Protein AF-A0A9E2P8R4-F1 (afdb_monomer)

Structure (mmCIF, N/CA/C/O backbone):
data_AF-A0A9E2P8R4-F1
#
_entry.id   AF-A0A9E2P8R4-F1
#
loop_
_atom_site.group_PDB
_atom_site.id
_atom_site.type_symbol
_atom_site.label_atom_id
_atom_site.label_alt_id
_atom_site.label_comp_id
_atom_site.label_asym_id
_atom_site.label_entity_id
_atom_site.label_seq_id
_atom_site.pdbx_PDB_ins_code
_atom_site.Cartn_x
_atom_site.Cartn_y
_atom_site.Cartn_z
_atom_site.occupancy
_atom_site.B_iso_or_equiv
_atom_site.auth_seq_id
_atom_site.auth_comp_id
_atom_site.auth_asym_id
_atom_site.auth_atom_id
_atom_site.pdbx_PDB_model_num
ATOM 1 N N . MET A 1 1 ? -27.791 -31.681 -25.632 1.00 38.56 1 MET A N 1
ATOM 2 C CA . MET A 1 1 ? -26.668 -31.541 -24.685 1.00 38.56 1 MET A CA 1
ATOM 3 C C . MET A 1 1 ? -26.389 -30.059 -24.515 1.00 38.56 1 MET A C 1
ATOM 5 O O . MET A 1 1 ? -25.698 -29.478 -25.339 1.00 38.56 1 MET A O 1
ATOM 9 N N . ALA A 1 2 ? -27.046 -29.438 -23.536 1.00 32.00 2 ALA A N 1
ATOM 10 C CA . ALA A 1 2 ? -26.897 -28.021 -23.232 1.00 32.00 2 ALA A CA 1
ATOM 11 C C . ALA A 1 2 ? -25.759 -27.864 -22.217 1.00 32.00 2 ALA A C 1
ATOM 13 O O . ALA A 1 2 ? -25.836 -28.419 -21.123 1.00 32.00 2 ALA A O 1
ATOM 14 N N . SER A 1 3 ? -24.700 -27.160 -22.612 1.00 32.12 3 SER A N 1
ATOM 15 C CA . SER A 1 3 ? -23.608 -26.765 -21.728 1.00 32.12 3 SER A CA 1
ATOM 16 C C . SER A 1 3 ? -23.925 -25.364 -21.220 1.00 32.12 3 SER A C 1
ATOM 18 O O . SER A 1 3 ? -23.726 -24.378 -21.926 1.00 32.12 3 SER A O 1
ATOM 20 N N . THR A 1 4 ? -24.500 -25.292 -20.024 1.00 30.66 4 THR A N 1
ATOM 21 C CA . THR A 1 4 ? -24.742 -24.039 -19.308 1.00 30.66 4 THR A CA 1
ATOM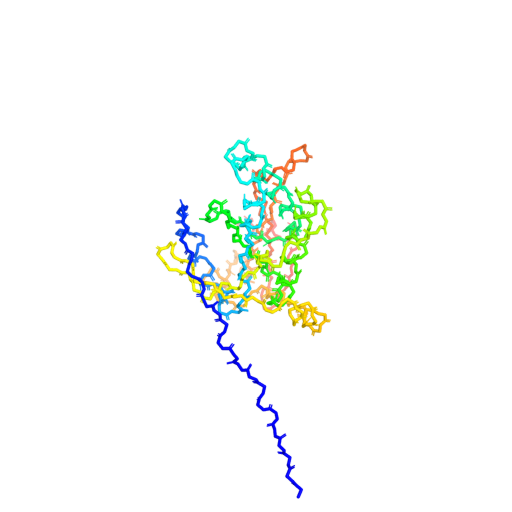 22 C C . THR A 1 4 ? -23.405 -23.534 -18.780 1.00 30.66 4 THR A C 1
ATOM 24 O O . THR A 1 4 ? -22.833 -24.117 -17.861 1.00 30.66 4 THR A O 1
ATOM 27 N N . LEU A 1 5 ? -22.891 -22.473 -19.399 1.00 37.81 5 LEU A N 1
ATOM 28 C CA . LEU A 1 5 ? -21.813 -21.662 -18.849 1.00 37.81 5 LEU A CA 1
ATOM 29 C C . LEU A 1 5 ? -22.311 -21.030 -17.548 1.00 37.81 5 LEU A C 1
ATOM 31 O O . LEU A 1 5 ? -23.314 -20.316 -17.534 1.00 37.81 5 LEU A O 1
ATOM 35 N N . VAL A 1 6 ? -21.606 -21.337 -16.465 1.00 35.66 6 VAL A N 1
ATOM 36 C CA . VAL A 1 6 ? -21.719 -20.665 -15.174 1.00 35.66 6 VAL A CA 1
ATOM 37 C C . VAL A 1 6 ? -21.254 -19.226 -15.391 1.00 35.66 6 VAL A C 1
ATOM 39 O O . VAL A 1 6 ? -20.059 -18.955 -15.472 1.00 35.66 6 VAL A O 1
ATOM 42 N N . ALA A 1 7 ? -22.208 -18.316 -15.567 1.00 35.88 7 ALA A N 1
ATOM 43 C CA . ALA A 1 7 ? -21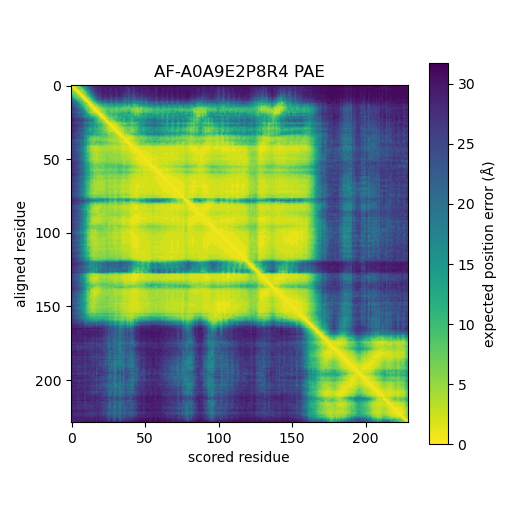.984 -16.897 -15.354 1.00 35.88 7 ALA A CA 1
ATOM 44 C C . ALA A 1 7 ? -21.920 -16.702 -13.836 1.00 35.88 7 ALA A C 1
ATOM 46 O O . ALA A 1 7 ? -22.949 -16.571 -13.176 1.00 35.88 7 ALA A O 1
ATOM 47 N N . ASP A 1 8 ? -20.709 -16.816 -13.293 1.00 37.62 8 ASP A N 1
ATOM 48 C CA . ASP A 1 8 ? -20.433 -16.531 -11.892 1.00 37.62 8 ASP A CA 1
ATOM 49 C C . ASP A 1 8 ? -20.595 -15.024 -11.660 1.00 37.62 8 ASP A C 1
ATOM 51 O O . ASP A 1 8 ? -20.156 -14.197 -12.468 1.00 37.62 8 ASP A O 1
ATOM 55 N N . GLY A 1 9 ? -21.336 -14.680 -10.614 1.00 34.28 9 GLY A N 1
ATOM 56 C CA . GLY A 1 9 ? -21.825 -13.334 -10.368 1.00 34.28 9 GLY A CA 1
ATOM 57 C C . GLY A 1 9 ? -20.690 -12.362 -10.065 1.00 34.28 9 GLY A C 1
ATOM 58 O O . GLY A 1 9 ? -20.059 -12.436 -9.015 1.00 34.28 9 GLY A O 1
ATOM 59 N N . LEU A 1 10 ? -20.497 -11.371 -10.935 1.00 38.53 10 LEU A N 1
ATOM 60 C CA . LEU A 1 10 ? -19.944 -10.080 -10.529 1.00 38.53 10 LEU A CA 1
ATOM 61 C C . LEU A 1 10 ? -20.998 -9.374 -9.667 1.00 38.53 10 LEU A C 1
ATOM 63 O O . LEU A 1 10 ? -21.699 -8.473 -10.124 1.00 38.53 10 LEU A O 1
ATOM 67 N N . GLU A 1 11 ? -21.148 -9.817 -8.420 1.00 42.00 11 GLU A N 1
ATOM 68 C CA . GLU A 1 11 ? -21.765 -8.985 -7.396 1.00 42.00 11 GLU A CA 1
ATOM 69 C C . GLU A 1 11 ? -20.916 -7.713 -7.293 1.00 42.00 11 GLU A C 1
ATOM 71 O O . GLU A 1 11 ? -19.723 -7.759 -6.985 1.00 42.00 11 GLU A O 1
ATOM 76 N N . THR A 1 12 ? -21.511 -6.569 -7.631 1.00 46.81 12 THR A N 1
ATOM 77 C CA . THR A 1 12 ? -20.924 -5.244 -7.414 1.00 46.81 12 THR A CA 1
ATOM 78 C C . THR A 1 12 ? -20.634 -5.088 -5.928 1.00 46.81 12 THR A C 1
ATOM 80 O O . THR A 1 12 ? -21.533 -4.792 -5.141 1.00 46.81 12 THR A O 1
ATOM 83 N N . ARG A 1 13 ? -19.380 -5.339 -5.544 1.00 59.84 13 ARG A N 1
ATOM 84 C CA . ARG A 1 13 ? -18.895 -5.147 -4.178 1.00 59.84 13 ARG A CA 1
ATOM 85 C C . ARG A 1 13 ? -19.009 -3.670 -3.805 1.00 59.84 13 ARG A C 1
ATOM 87 O O . ARG A 1 13 ? -18.823 -2.819 -4.680 1.00 59.84 13 ARG A O 1
ATOM 94 N N . PRO A 1 14 ? -19.326 -3.348 -2.542 1.00 62.88 14 PRO A N 1
ATOM 95 C CA . PRO A 1 14 ? -19.479 -1.966 -2.125 1.00 62.88 14 PRO A CA 1
ATOM 96 C C . PRO A 1 14 ? -18.168 -1.209 -2.362 1.00 62.88 14 PRO A C 1
ATOM 98 O O . PRO A 1 14 ? -17.111 -1.566 -1.840 1.00 62.88 14 PRO A O 1
ATOM 101 N N . SER A 1 15 ? -18.237 -0.167 -3.188 1.00 68.62 15 SER A N 1
ATOM 102 C CA . SER A 1 15 ? -17.155 0.801 -3.308 1.00 68.62 15 SER A CA 1
ATOM 103 C C . SER A 1 15 ? -17.241 1.774 -2.140 1.00 68.62 15 SER A C 1
ATOM 105 O O . SER A 1 15 ? -18.292 2.357 -1.872 1.00 68.62 15 SER A O 1
ATOM 107 N N . VAL A 1 16 ? -16.121 1.950 -1.456 1.00 78.19 16 VAL A N 1
ATOM 108 C CA . VAL A 1 16 ? -15.968 2.822 -0.301 1.00 78.19 16 VAL A CA 1
ATOM 109 C C . VAL A 1 16 ? -15.143 4.034 -0.717 1.00 78.19 16 VAL A C 1
ATOM 111 O O . VAL A 1 16 ? -14.039 3.909 -1.253 1.00 78.19 16 VAL A O 1
ATOM 114 N N . GLU A 1 17 ? -15.682 5.226 -0.470 1.00 75.94 17 GLU A N 1
ATOM 115 C CA . GLU A 1 17 ? -14.947 6.478 -0.638 1.00 75.94 17 GLU A CA 1
ATOM 116 C C . GLU A 1 17 ? -14.172 6.783 0.652 1.00 75.94 17 GLU A C 1
ATOM 118 O O . GLU A 1 17 ? -14.732 6.829 1.750 1.00 75.94 17 GLU A O 1
ATOM 123 N N . ARG A 1 18 ? -12.858 6.971 0.516 1.00 77.50 18 ARG A N 1
ATOM 124 C CA . ARG A 1 18 ? -11.945 7.408 1.575 1.00 77.50 18 ARG A CA 1
ATOM 125 C C . ARG A 1 18 ? -11.347 8.760 1.192 1.00 77.50 18 ARG A C 1
ATOM 127 O O . ARG A 1 18 ? -11.022 9.015 0.031 1.00 77.50 18 ARG A O 1
ATOM 134 N N . PHE A 1 19 ? -11.175 9.630 2.181 1.00 67.19 19 PHE A N 1
ATOM 135 C CA . PHE A 1 19 ? -10.528 10.928 2.000 1.00 67.19 19 PHE A CA 1
ATOM 136 C C . PHE A 1 19 ? -9.129 10.881 2.580 1.00 67.19 19 PHE A C 1
ATOM 138 O O . PHE A 1 19 ? -8.944 10.451 3.720 1.00 67.19 19 PHE A O 1
ATOM 145 N N . SER A 1 20 ? -8.150 11.357 1.814 1.00 66.81 20 SER A N 1
ATOM 146 C CA . SER A 1 20 ? -6.824 11.528 2.371 1.00 66.81 20 SER A CA 1
ATOM 147 C C . SER A 1 20 ? -6.725 12.822 3.168 1.00 66.81 20 SER A C 1
ATOM 149 O O . SER A 1 20 ? -7.069 13.896 2.681 1.00 66.81 20 SER A O 1
ATOM 151 N N . THR A 1 21 ? -6.208 12.724 4.389 1.00 61.88 21 THR A N 1
ATOM 152 C CA . THR A 1 21 ? -5.852 13.865 5.240 1.00 61.88 21 THR A CA 1
ATOM 153 C C . THR A 1 21 ? -4.437 14.383 4.971 1.00 61.88 21 THR A C 1
ATOM 155 O O . THR A 1 21 ? -3.994 15.321 5.630 1.00 61.88 21 THR A O 1
ATOM 158 N N . HIS A 1 22 ? -3.708 13.771 4.036 1.00 60.59 22 HIS A N 1
ATOM 159 C CA . HIS A 1 22 ? -2.338 14.127 3.681 1.00 60.59 22 HIS A CA 1
ATOM 160 C C . HIS A 1 22 ? -2.250 14.529 2.203 1.00 60.59 22 HIS A C 1
ATOM 162 O O . HIS A 1 22 ? -2.992 14.023 1.363 1.00 60.59 22 HIS A O 1
ATOM 168 N N . GLU A 1 23 ? -1.345 15.454 1.868 1.00 57.94 23 GLU A N 1
ATOM 169 C CA . GLU A 1 23 ? -1.095 15.808 0.470 1.00 57.94 23 GLU A CA 1
ATOM 170 C C . GLU A 1 23 ? -0.428 14.632 -0.244 1.00 57.94 23 GLU A C 1
ATOM 172 O O . GLU A 1 23 ? 0.729 14.295 -0.004 1.00 57.94 23 GLU A O 1
ATOM 177 N N . LEU A 1 24 ? -1.183 13.995 -1.131 1.00 60.16 24 LEU A N 1
ATOM 178 C CA . LEU A 1 24 ? -0.728 12.830 -1.879 1.00 60.16 24 LEU A CA 1
ATOM 179 C C . LEU A 1 24 ? -0.169 13.182 -3.279 1.00 60.16 24 LEU A C 1
ATOM 181 O O . LEU A 1 24 ? 0.326 12.303 -3.978 1.00 60.16 24 LEU A O 1
ATOM 185 N N . GLY A 1 25 ? -0.219 14.456 -3.689 1.00 55.00 25 GLY A N 1
ATOM 186 C CA . GLY A 1 25 ? -0.013 14.932 -5.071 1.00 55.00 25 GLY A CA 1
ATOM 187 C C . GLY A 1 25 ? 1.168 14.309 -5.838 1.00 55.00 25 GLY A C 1
ATOM 188 O O . GLY A 1 25 ? 0.938 13.510 -6.745 1.00 55.00 25 GLY A O 1
ATOM 189 N N . PRO A 1 26 ? 2.429 14.595 -5.472 1.00 59.41 26 PRO A N 1
ATOM 190 C CA . PRO A 1 26 ? 3.590 14.166 -6.262 1.00 59.41 26 PRO A CA 1
ATOM 191 C C . PRO A 1 26 ? 3.873 12.656 -6.199 1.00 59.41 26 PRO A C 1
ATOM 193 O O . PRO A 1 26 ? 4.610 12.127 -7.031 1.00 59.41 26 PRO A O 1
ATOM 196 N N . THR A 1 27 ? 3.312 11.949 -5.216 1.00 58.91 27 THR A N 1
ATOM 197 C CA . THR A 1 27 ? 3.465 10.495 -5.072 1.00 58.91 27 THR A CA 1
ATOM 198 C C . THR A 1 27 ? 2.377 9.741 -5.839 1.00 58.91 27 THR A C 1
ATOM 200 O O . THR A 1 27 ? 2.659 8.704 -6.433 1.00 58.91 27 THR A O 1
ATOM 203 N N . LEU A 1 28 ? 1.156 10.286 -5.904 1.00 57.50 28 LEU A N 1
ATOM 204 C CA . LEU A 1 28 ? 0.055 9.719 -6.692 1.00 57.50 28 LEU A CA 1
ATOM 205 C C . LEU A 1 28 ? 0.280 9.829 -8.192 1.00 57.50 28 LEU A C 1
ATOM 207 O O . LEU A 1 28 ? -0.006 8.871 -8.906 1.00 57.50 28 LEU A O 1
ATOM 211 N N . GLU A 1 29 ? 0.817 10.957 -8.665 1.00 58.38 29 GLU A N 1
ATOM 212 C CA . GLU A 1 29 ? 1.122 11.153 -10.089 1.00 58.38 29 GLU A CA 1
ATOM 213 C C . GLU A 1 29 ? 2.059 10.056 -10.618 1.00 58.38 29 GLU A C 1
ATOM 215 O O . GLU A 1 29 ? 1.890 9.566 -11.736 1.00 58.38 29 GLU A O 1
ATOM 220 N N . ARG A 1 30 ? 3.000 9.590 -9.786 1.00 64.25 30 ARG A N 1
ATOM 221 C CA . ARG A 1 30 ? 3.910 8.492 -10.143 1.00 64.25 30 ARG A CA 1
ATOM 222 C C . ARG A 1 30 ? 3.182 7.163 -10.327 1.00 64.25 30 ARG A C 1
ATOM 224 O O . ARG A 1 30 ? 3.516 6.435 -11.254 1.00 64.25 30 ARG A O 1
ATOM 231 N N . PHE A 1 31 ? 2.197 6.858 -9.482 1.00 64.88 31 PHE A N 1
ATOM 232 C CA . PHE A 1 31 ? 1.454 5.595 -9.550 1.00 64.88 31 PHE A CA 1
ATOM 233 C C . PHE A 1 31 ? 0.403 5.569 -10.661 1.00 64.88 31 PHE A C 1
ATOM 235 O O . PHE A 1 31 ? 0.194 4.519 -11.263 1.00 64.88 31 PHE A O 1
ATOM 242 N N . GLN A 1 32 ? -0.213 6.715 -10.963 1.00 61.12 32 GLN A N 1
ATOM 243 C CA . GLN A 1 32 ? -1.090 6.861 -12.130 1.00 61.12 32 GLN A CA 1
ATOM 244 C C . GLN A 1 32 ? -0.308 6.702 -13.439 1.00 61.12 32 GLN A C 1
ATOM 246 O O . GLN A 1 32 ? -0.788 6.091 -14.383 1.00 61.12 32 GLN A O 1
ATOM 251 N N . THR A 1 33 ? 0.926 7.211 -13.491 1.00 58.53 33 THR A N 1
ATOM 252 C CA . THR A 1 33 ? 1.767 7.110 -14.695 1.00 58.53 33 THR A CA 1
ATOM 253 C C . THR A 1 33 ? 2.318 5.692 -14.910 1.00 58.53 33 THR A C 1
ATOM 255 O O . THR A 1 33 ? 2.674 5.339 -16.030 1.00 58.53 33 THR A O 1
ATOM 258 N N . SER A 1 34 ? 2.394 4.863 -13.863 1.00 66.38 34 SER A N 1
ATOM 259 C CA . SER A 1 34 ? 3.036 3.544 -13.922 1.00 66.38 34 SER A CA 1
ATOM 260 C C . SER A 1 34 ? 2.089 2.365 -14.190 1.00 66.38 34 SER A C 1
ATOM 262 O O . SER A 1 34 ? 2.546 1.230 -14.117 1.00 66.38 34 SER A O 1
ATOM 264 N N . GLY A 1 35 ? 0.786 2.585 -14.410 1.00 73.94 35 GLY A N 1
ATOM 265 C CA . GLY A 1 35 ? -0.189 1.511 -14.684 1.00 73.94 35 GLY A CA 1
ATOM 266 C C . GLY A 1 35 ? -0.586 0.647 -13.473 1.00 73.94 35 GLY A C 1
ATOM 267 O O . GLY A 1 35 ? -1.408 -0.261 -13.577 1.00 73.94 35 GLY A O 1
ATOM 268 N N . LEU A 1 36 ? -0.005 0.903 -12.294 1.00 76.12 36 LEU A N 1
ATOM 269 C CA . LEU A 1 36 ? -0.183 0.060 -11.100 1.00 76.12 36 LEU A CA 1
ATOM 270 C C . LEU A 1 36 ? -1.605 0.137 -10.528 1.00 76.12 36 LEU A C 1
ATOM 272 O O . LEU A 1 36 ? -2.041 -0.788 -9.838 1.00 76.12 36 LEU A O 1
ATOM 276 N N . LEU A 1 37 ? -2.304 1.245 -10.788 1.00 80.50 37 LEU A N 1
ATOM 277 C CA . LEU A 1 37 ? -3.688 1.453 -10.376 1.00 80.50 37 LEU A CA 1
ATOM 278 C C . LEU A 1 37 ? -4.636 0.599 -11.224 1.00 80.50 37 LEU A C 1
ATOM 280 O O . LEU A 1 37 ? -5.455 -0.131 -10.675 1.00 80.50 37 LEU A O 1
ATOM 284 N N . GLU A 1 38 ? -4.484 0.640 -12.546 1.00 77.00 38 GLU A N 1
ATOM 285 C CA . GLU A 1 38 ? -5.273 -0.136 -13.507 1.00 77.00 38 GLU A CA 1
ATOM 286 C C . GLU A 1 38 ? -5.070 -1.643 -13.320 1.00 77.00 38 GLU A C 1
ATOM 288 O O . GLU A 1 38 ? -5.997 -2.435 -13.487 1.00 77.00 38 GLU A O 1
ATOM 293 N N . GLU A 1 39 ? -3.865 -2.041 -12.916 1.00 81.31 39 GLU A N 1
ATOM 294 C CA . GLU A 1 39 ? -3.527 -3.425 -12.595 1.00 81.31 39 GLU A CA 1
ATOM 295 C C . GLU A 1 39 ? -4.013 -3.875 -11.204 1.00 81.31 39 GLU A C 1
ATOM 297 O O . GLU A 1 39 ? -3.824 -5.036 -10.836 1.00 81.31 39 GLU A O 1
ATOM 302 N N . GLY A 1 40 ? -4.632 -2.991 -10.410 1.00 79.19 40 GLY A N 1
ATOM 303 C CA . GLY A 1 40 ? -5.176 -3.314 -9.086 1.00 79.19 40 GLY A CA 1
ATOM 304 C C . GLY A 1 40 ? -4.111 -3.644 -8.034 1.00 79.19 40 GLY A C 1
ATOM 305 O O . GLY A 1 40 ? -4.368 -4.404 -7.099 1.00 79.19 40 GLY A O 1
ATOM 306 N N . ARG A 1 41 ? -2.888 -3.116 -8.182 1.00 84.81 41 ARG A N 1
ATOM 307 C CA . ARG A 1 41 ? -1.739 -3.420 -7.301 1.00 84.81 41 ARG A CA 1
ATOM 308 C C . ARG A 1 41 ? -1.584 -2.455 -6.126 1.00 84.81 41 ARG A C 1
ATOM 310 O O . ARG A 1 41 ? -0.662 -2.597 -5.319 1.00 84.81 41 ARG A O 1
ATOM 317 N N . ILE A 1 42 ? -2.479 -1.479 -6.026 1.00 90.25 42 ILE A N 1
ATOM 318 C CA . ILE A 1 42 ? -2.533 -0.512 -4.934 1.00 90.25 42 ILE A CA 1
ATOM 319 C C . ILE A 1 42 ? -3.607 -0.965 -3.951 1.00 90.25 42 ILE A C 1
ATOM 321 O O . ILE A 1 42 ? -4.759 -1.180 -4.326 1.00 90.25 42 ILE A O 1
ATOM 325 N N . ASN A 1 43 ? -3.228 -1.104 -2.684 1.00 93.12 43 ASN A N 1
ATOM 326 C CA . ASN A 1 43 ? -4.110 -1.598 -1.635 1.00 93.12 43 ASN A CA 1
ATOM 327 C C . ASN A 1 43 ? -4.199 -0.592 -0.486 1.00 93.12 43 ASN A C 1
ATOM 329 O O . ASN A 1 43 ? -3.237 0.122 -0.204 1.00 93.12 43 ASN A O 1
ATOM 333 N N . LEU A 1 44 ? -5.338 -0.563 0.199 1.00 93.62 44 LEU A N 1
ATOM 334 C CA . LEU A 1 44 ? -5.489 0.074 1.503 1.00 93.62 44 LEU A CA 1
ATOM 335 C C . LEU A 1 44 ? -5.499 -0.991 2.591 1.00 93.62 44 LEU A C 1
ATOM 337 O O . LEU A 1 44 ? -6.136 -2.029 2.435 1.00 93.62 44 LEU A O 1
ATOM 341 N N . ILE A 1 45 ? -4.826 -0.708 3.699 1.00 93.69 45 ILE A N 1
ATOM 342 C CA . ILE A 1 45 ? -4.938 -1.445 4.953 1.00 93.69 45 ILE A CA 1
ATOM 343 C C . ILE A 1 45 ? -5.678 -0.548 5.942 1.00 93.69 45 ILE A C 1
ATOM 345 O O . ILE A 1 45 ? -5.145 0.491 6.343 1.00 93.69 45 ILE A O 1
ATOM 349 N N . GLY A 1 46 ? -6.883 -0.967 6.329 1.00 91.62 46 GLY A N 1
ATOM 350 C CA . GLY A 1 46 ? -7.698 -0.296 7.335 1.00 91.62 46 GLY A CA 1
ATOM 351 C C . GLY A 1 46 ? -7.334 -0.711 8.764 1.00 91.62 46 GLY A C 1
ATOM 352 O O . GLY A 1 46 ? -7.103 -1.883 9.068 1.00 91.62 46 GLY A O 1
ATOM 353 N N . LEU A 1 47 ? -7.311 0.265 9.664 1.00 91.25 47 LEU A N 1
ATOM 354 C CA . LEU A 1 47 ? -7.099 0.135 11.106 1.00 91.25 47 LEU A CA 1
ATOM 355 C C . LEU A 1 47 ? -8.399 0.366 11.890 1.00 91.25 47 LEU A C 1
ATOM 357 O O . LEU A 1 47 ? -8.355 0.396 13.120 1.00 91.25 47 LEU A O 1
ATOM 361 N N . ASP A 1 48 ? -9.540 0.505 11.207 1.00 88.81 48 ASP A N 1
ATOM 362 C CA . ASP A 1 48 ? -10.856 0.778 11.806 1.00 88.81 48 ASP A CA 1
ATOM 363 C C . ASP A 1 48 ? -11.173 -0.223 12.927 1.00 88.81 48 ASP A C 1
ATOM 365 O O . ASP A 1 48 ? -11.447 0.161 14.060 1.00 88.81 48 ASP A O 1
ATOM 369 N N . ALA A 1 49 ? -10.949 -1.513 12.671 1.00 87.56 49 ALA A N 1
ATOM 370 C CA . ALA A 1 49 ? -11.047 -2.589 13.655 1.00 87.56 49 ALA A CA 1
ATOM 371 C C . ALA A 1 49 ? -10.230 -2.360 14.947 1.00 87.56 49 ALA A C 1
ATOM 373 O O . ALA A 1 49 ? -10.650 -2.741 16.042 1.00 87.56 49 ALA A O 1
ATOM 374 N N . ILE A 1 50 ? -9.033 -1.776 14.832 1.00 89.00 50 ILE A N 1
ATOM 375 C CA . ILE A 1 50 ? -8.167 -1.469 15.979 1.00 89.00 50 ILE A CA 1
ATOM 376 C C . ILE A 1 50 ? -8.706 -0.239 16.712 1.00 89.00 50 ILE A C 1
ATOM 378 O O . ILE A 1 50 ? -8.783 -0.252 17.944 1.00 89.00 50 ILE A O 1
ATOM 382 N N . ALA A 1 51 ? -9.096 0.796 15.967 1.00 90.19 51 ALA A N 1
ATOM 383 C CA . ALA A 1 51 ? -9.662 2.025 16.508 1.00 90.19 51 ALA A CA 1
ATOM 384 C C . ALA A 1 51 ? -10.963 1.762 17.279 1.00 90.19 51 ALA A C 1
ATOM 386 O O . ALA A 1 51 ? -11.048 2.094 18.463 1.00 90.19 51 ALA A O 1
ATOM 387 N N . GLU A 1 52 ? -11.921 1.064 16.670 1.00 89.62 52 GLU A N 1
ATOM 388 C CA . GLU A 1 52 ? -13.194 0.681 17.290 1.00 89.62 52 GLU A CA 1
ATOM 389 C C . GLU A 1 52 ? -12.983 -0.127 18.571 1.00 89.62 52 GLU A C 1
ATOM 391 O O . GLU A 1 52 ? -13.605 0.127 19.604 1.00 89.62 52 GLU A O 1
ATOM 396 N N . ARG A 1 53 ? -12.053 -1.088 18.544 1.00 86.69 53 ARG A N 1
ATOM 397 C CA . ARG A 1 53 ? -11.785 -1.950 19.698 1.00 86.69 53 ARG A CA 1
ATOM 398 C C . ARG A 1 53 ? -11.114 -1.212 20.856 1.00 86.69 53 ARG A C 1
ATOM 400 O O . ARG A 1 53 ? -11.266 -1.618 22.017 1.00 86.69 53 ARG A O 1
ATOM 407 N N . LEU A 1 54 ? -10.339 -0.171 20.559 1.00 87.50 54 LEU A N 1
ATOM 408 C CA . LEU A 1 54 ? -9.714 0.684 21.564 1.00 87.50 54 LEU A CA 1
ATOM 409 C C . LEU A 1 54 ? -10.678 1.736 22.119 1.00 87.50 54 LEU A C 1
ATOM 411 O O . LEU A 1 54 ? -10.523 2.086 23.297 1.00 87.50 54 LEU A O 1
ATOM 415 N N . GLY A 1 55 ? -11.661 2.172 21.326 1.00 90.12 55 GLY A N 1
ATOM 416 C CA . GLY A 1 55 ? -12.649 3.185 21.696 1.00 90.12 55 GLY A CA 1
ATOM 417 C C . GLY A 1 55 ? -11.962 4.466 22.163 1.00 90.12 55 GLY A C 1
ATOM 418 O O . GLY A 1 55 ? -10.995 4.918 21.554 1.00 90.12 55 GLY A O 1
ATOM 419 N N . ASP A 1 56 ? -12.367 4.980 23.322 1.00 92.19 56 ASP A N 1
ATOM 420 C CA . ASP A 1 56 ? -11.819 6.204 23.933 1.00 92.19 56 ASP A CA 1
ATOM 421 C C . ASP A 1 56 ? -10.296 6.171 24.155 1.00 92.19 56 ASP A C 1
ATOM 423 O O . ASP A 1 56 ? -9.643 7.203 24.294 1.00 92.19 56 ASP A O 1
ATOM 427 N N . ARG A 1 57 ? -9.687 4.978 24.193 1.00 90.25 57 ARG A N 1
ATOM 428 C CA . ARG A 1 57 ? -8.232 4.833 24.362 1.00 90.25 57 ARG A CA 1
ATOM 429 C C . ARG A 1 57 ? -7.451 5.037 23.065 1.00 90.25 57 ARG A C 1
ATOM 431 O O . ARG A 1 57 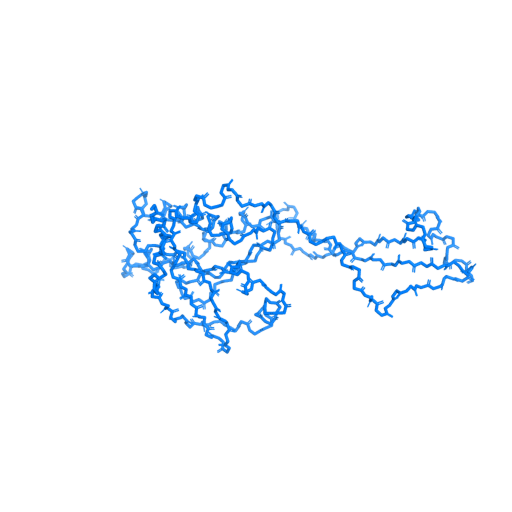? -6.221 5.036 23.126 1.00 90.25 57 ARG A O 1
ATOM 438 N N . TRP A 1 58 ? -8.125 5.160 21.922 1.00 92.06 58 TRP A N 1
ATOM 439 C CA . TRP A 1 58 ? -7.496 5.364 20.618 1.00 92.06 58 TRP A CA 1
ATOM 440 C C . TRP A 1 58 ? -6.622 6.619 20.605 1.00 92.06 58 TRP A C 1
ATOM 442 O O . TRP A 1 58 ? -5.427 6.519 20.330 1.00 92.06 58 TRP A O 1
ATOM 452 N N . GLU A 1 59 ? -7.168 7.774 20.998 1.00 91.44 59 GLU A N 1
ATOM 453 C CA . GLU A 1 59 ? -6.457 9.059 20.928 1.00 91.44 59 GLU A CA 1
ATOM 454 C C . GLU A 1 59 ? -5.137 9.049 21.710 1.00 91.44 59 GLU A C 1
ATOM 456 O O . GLU A 1 59 ? -4.127 9.571 21.240 1.00 91.44 59 GLU A O 1
ATOM 461 N N . GLY A 1 60 ? -5.118 8.389 22.873 1.00 92.19 60 GLY A N 1
ATOM 462 C CA . GLY A 1 60 ? -3.927 8.270 23.718 1.00 92.19 60 GLY A CA 1
ATOM 463 C C . GLY A 1 60 ? -2.912 7.217 23.259 1.00 92.19 60 GLY A C 1
ATOM 464 O O . GLY A 1 60 ? -1.824 7.137 23.830 1.00 92.19 60 GLY A O 1
ATOM 465 N N . ARG A 1 61 ? -3.250 6.377 22.272 1.00 91.06 61 ARG A N 1
ATOM 466 C CA . ARG A 1 61 ? -2.403 5.263 21.802 1.00 91.06 61 ARG A CA 1
ATOM 467 C C . ARG A 1 61 ? -2.065 5.315 20.318 1.00 91.06 61 ARG A C 1
ATOM 469 O O . ARG A 1 61 ? -1.169 4.584 19.903 1.00 91.06 61 ARG A O 1
ATOM 476 N N . GLN A 1 62 ? -2.730 6.167 19.543 1.00 93.50 62 GLN A N 1
ATOM 477 C CA . GLN A 1 62 ? -2.593 6.233 18.090 1.00 93.50 62 GLN A CA 1
ATOM 478 C C . GLN A 1 62 ? -1.133 6.352 17.633 1.00 93.50 62 GLN A C 1
ATOM 480 O O . GLN A 1 62 ? -0.705 5.567 16.802 1.00 93.50 62 GLN A O 1
ATOM 485 N N . GLU A 1 63 ? -0.319 7.203 18.265 1.00 93.00 63 GLU A N 1
ATOM 486 C CA . GLU A 1 63 ? 1.100 7.366 17.905 1.00 93.00 63 GLU A CA 1
ATOM 487 C C . GLU A 1 63 ? 1.913 6.074 18.064 1.00 93.00 63 GLU A C 1
ATOM 489 O O . GLU A 1 63 ? 2.727 5.722 17.210 1.00 93.00 63 GLU A O 1
ATOM 494 N N . GLN A 1 64 ? 1.657 5.307 19.126 1.00 91.88 64 GLN A N 1
ATOM 495 C CA . GLN A 1 64 ? 2.317 4.014 19.330 1.00 91.88 64 GLN A CA 1
ATOM 496 C C . GLN A 1 64 ? 1.844 2.979 18.306 1.00 91.88 64 GLN A C 1
ATOM 498 O O . GLN A 1 64 ? 2.630 2.133 17.873 1.00 91.88 64 GLN A O 1
ATOM 503 N N . ILE A 1 65 ? 0.569 3.051 17.915 1.00 93.44 65 ILE A N 1
ATOM 504 C CA . ILE A 1 65 ? -0.015 2.185 16.892 1.00 93.44 65 ILE A CA 1
ATOM 505 C C . ILE A 1 65 ? 0.618 2.491 15.540 1.00 93.44 65 ILE A C 1
ATOM 507 O O . ILE A 1 65 ? 1.144 1.576 14.914 1.00 93.44 65 ILE A O 1
ATOM 511 N N . TYR A 1 66 ? 0.654 3.761 15.137 1.00 94.56 66 TYR A N 1
ATOM 512 C CA . TYR A 1 66 ? 1.278 4.212 13.896 1.00 94.56 66 TYR A CA 1
ATOM 513 C C . TYR A 1 66 ? 2.741 3.783 13.824 1.00 94.56 66 TYR A C 1
ATOM 515 O O . TYR A 1 66 ? 3.127 3.097 12.883 1.00 94.56 66 TYR A O 1
ATOM 523 N N . HIS A 1 67 ? 3.528 4.041 14.871 1.00 93.75 67 HIS A N 1
ATOM 524 C CA . HIS A 1 67 ? 4.926 3.616 14.912 1.00 93.75 67 HIS A CA 1
ATOM 525 C C . HIS A 1 67 ? 5.087 2.093 14.745 1.00 93.75 67 HIS A C 1
ATOM 527 O O . HIS A 1 67 ? 6.006 1.616 14.077 1.00 93.75 67 HIS A O 1
ATOM 533 N N . HIS A 1 68 ? 4.196 1.293 15.338 1.00 94.19 68 HIS A N 1
ATOM 534 C CA . HIS A 1 68 ? 4.231 -0.155 15.150 1.00 94.19 68 HIS A CA 1
ATOM 535 C C . HIS A 1 68 ? 3.842 -0.565 13.724 1.00 94.19 68 HIS A C 1
ATOM 537 O O . HIS A 1 68 ? 4.515 -1.417 13.147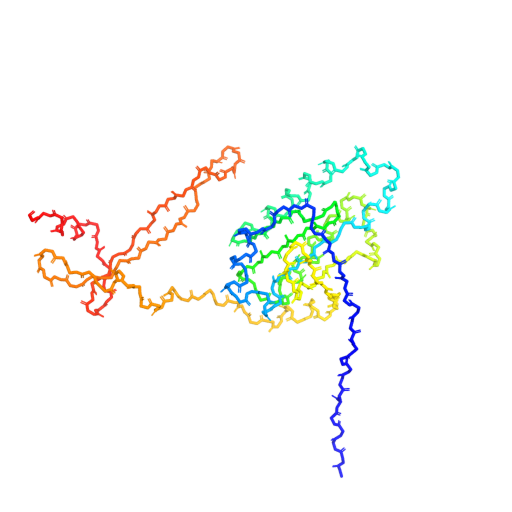 1.00 94.19 68 HIS A O 1
ATOM 543 N N . VAL A 1 69 ? 2.783 0.028 13.160 1.00 94.88 69 VAL A N 1
ATOM 544 C CA . VAL A 1 69 ? 2.327 -0.228 11.786 1.00 94.88 69 VAL A CA 1
ATOM 545 C C . VAL A 1 69 ? 3.449 0.066 10.801 1.00 94.88 69 VAL A C 1
ATOM 547 O O . VAL A 1 69 ? 3.813 -0.799 10.010 1.00 94.88 69 VAL A O 1
ATOM 550 N N . GLU A 1 70 ? 4.063 1.239 10.906 1.00 93.38 70 GLU A N 1
ATOM 551 C CA . GLU A 1 70 ? 5.138 1.682 10.020 1.00 93.38 70 GLU A CA 1
ATOM 552 C C . GLU A 1 70 ? 6.376 0.800 10.148 1.00 93.38 70 GLU A C 1
ATOM 554 O O . GLU A 1 70 ? 6.962 0.418 9.137 1.00 93.38 70 GLU A O 1
ATOM 559 N N . ARG A 1 71 ? 6.740 0.382 11.366 1.00 92.88 71 ARG A N 1
ATOM 5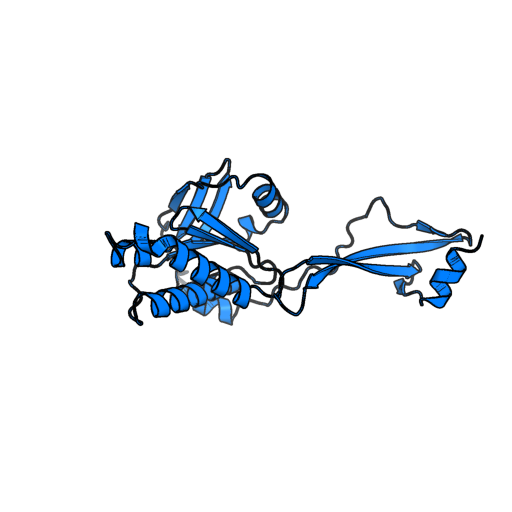60 C CA . ARG A 1 71 ? 7.838 -0.572 11.569 1.00 92.88 71 ARG A CA 1
ATOM 561 C C . ARG A 1 71 ? 7.544 -1.934 10.937 1.00 92.88 71 ARG A C 1
ATOM 563 O O . ARG A 1 71 ? 8.446 -2.553 10.377 1.00 92.88 71 ARG A O 1
ATOM 570 N N . THR A 1 72 ? 6.306 -2.412 11.040 1.00 92.38 72 THR A N 1
ATOM 571 C CA . THR A 1 72 ? 5.876 -3.685 10.446 1.00 92.38 72 THR A CA 1
ATOM 572 C C . THR A 1 72 ? 5.873 -3.605 8.921 1.00 92.38 72 THR A C 1
ATOM 574 O O . THR A 1 72 ? 6.445 -4.477 8.272 1.00 92.38 72 THR A O 1
ATOM 577 N N . LEU A 1 73 ? 5.308 -2.543 8.341 1.00 91.75 73 LEU A N 1
ATOM 578 C CA . LEU 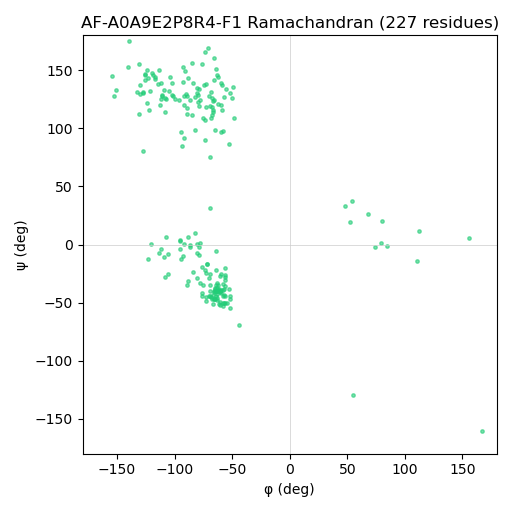A 1 73 ? 5.301 -2.323 6.893 1.00 91.75 73 LEU A CA 1
ATOM 579 C C . LEU A 1 73 ? 6.716 -2.139 6.343 1.00 91.75 73 LEU A C 1
ATOM 581 O O . LEU A 1 73 ? 7.056 -2.776 5.353 1.00 91.75 73 LEU A O 1
ATOM 585 N N . THR A 1 74 ? 7.560 -1.355 7.019 1.00 89.50 74 THR A N 1
ATOM 586 C CA . THR A 1 74 ? 8.967 -1.162 6.633 1.00 89.50 74 THR A CA 1
ATOM 587 C C . THR A 1 74 ? 9.684 -2.500 6.521 1.00 89.50 74 THR A C 1
ATOM 589 O O . THR A 1 74 ? 10.248 -2.774 5.471 1.00 89.50 74 THR A O 1
ATOM 592 N N . ARG A 1 75 ? 9.577 -3.361 7.545 1.00 88.81 75 ARG A N 1
ATOM 593 C CA . ARG A 1 75 ? 10.209 -4.692 7.570 1.00 88.81 75 ARG A CA 1
ATOM 594 C C . ARG A 1 75 ? 9.743 -5.600 6.430 1.00 88.81 75 ARG A C 1
ATOM 596 O O . ARG A 1 75 ? 10.520 -6.382 5.901 1.00 88.81 75 ARG A O 1
ATOM 603 N N . HIS A 1 76 ? 8.458 -5.553 6.084 1.00 87.00 76 HIS A N 1
ATOM 604 C CA . HIS A 1 76 ? 7.893 -6.447 5.069 1.00 87.00 76 HIS A CA 1
ATOM 605 C C . HIS A 1 76 ? 8.080 -5.948 3.633 1.00 87.00 76 HIS A C 1
ATOM 607 O O . HIS A 1 76 ? 8.038 -6.747 2.700 1.00 87.00 76 HIS A O 1
ATOM 613 N N . LEU A 1 77 ? 8.256 -4.641 3.442 1.00 84.75 77 LEU A N 1
ATOM 614 C CA . LEU A 1 77 ? 8.379 -4.011 2.125 1.00 84.75 77 LEU A CA 1
ATOM 615 C C . LEU A 1 77 ? 9.839 -3.812 1.680 1.00 84.75 77 LEU A C 1
ATOM 617 O O . LEU A 1 77 ? 10.054 -3.242 0.606 1.00 84.75 77 LEU A O 1
ATOM 621 N N . GLU A 1 78 ? 10.816 -4.288 2.468 1.00 59.22 78 GLU A N 1
ATOM 622 C CA . GLU A 1 78 ? 12.261 -4.302 2.178 1.00 59.22 78 GLU A CA 1
ATOM 623 C C . GLU A 1 78 ? 12.538 -4.954 0.804 1.00 59.22 78 GLU A C 1
ATOM 625 O O . GLU A 1 78 ? 12.732 -6.160 0.686 1.00 59.22 78 GLU A O 1
ATOM 630 N N . GLY A 1 79 ? 12.484 -4.162 -0.273 1.00 60.78 79 GLY A N 1
ATOM 631 C CA . GLY A 1 79 ? 12.552 -4.670 -1.652 1.00 60.78 79 GLY A CA 1
ATOM 632 C C . GLY A 1 79 ? 11.915 -3.794 -2.740 1.00 60.78 79 GLY A C 1
ATOM 633 O O . GLY A 1 79 ? 11.855 -4.223 -3.888 1.00 60.78 79 GLY A O 1
ATOM 634 N N . GLY A 1 80 ? 11.444 -2.583 -2.414 1.00 71.75 80 GLY A N 1
ATOM 635 C CA . GLY A 1 80 ? 10.877 -1.634 -3.388 1.00 71.75 80 GLY A CA 1
ATOM 636 C C . GLY A 1 80 ? 9.375 -1.385 -3.240 1.00 71.75 80 GLY A C 1
ATOM 637 O O . GLY A 1 80 ? 8.767 -0.789 -4.127 1.00 71.75 80 GLY A O 1
ATOM 638 N N . GLY A 1 81 ? 8.768 -1.836 -2.138 1.00 79.31 81 GLY A N 1
ATOM 639 C CA . GLY A 1 81 ? 7.407 -1.456 -1.778 1.00 79.31 81 GLY A CA 1
ATOM 640 C C . GLY A 1 81 ? 7.329 -0.037 -1.212 1.00 79.31 81 GLY A C 1
ATOM 641 O O . GLY A 1 81 ? 8.297 0.490 -0.667 1.00 79.31 81 GLY A O 1
ATOM 642 N N . PHE A 1 82 ? 6.159 0.577 -1.330 1.00 85.38 82 PHE A N 1
ATOM 643 C CA . PHE A 1 82 ? 5.852 1.902 -0.805 1.00 85.38 82 PHE A CA 1
ATOM 644 C C . PHE A 1 82 ? 4.650 1.812 0.130 1.00 85.38 82 PHE A C 1
ATOM 646 O O . PHE A 1 82 ? 3.707 1.070 -0.144 1.00 85.38 82 PHE A O 1
ATOM 653 N N . PHE A 1 83 ? 4.660 2.587 1.210 1.00 89.38 83 PHE A N 1
ATOM 654 C CA . PHE A 1 83 ? 3.475 2.788 2.028 1.00 89.38 83 PHE A CA 1
ATOM 655 C C . PHE A 1 83 ? 3.362 4.237 2.489 1.00 89.38 83 PHE A C 1
ATOM 657 O O . PHE A 1 83 ? 4.364 4.932 2.636 1.00 89.38 83 PHE A O 1
ATOM 664 N N . GLN A 1 84 ? 2.134 4.677 2.742 1.00 86.69 84 GLN A N 1
ATOM 665 C CA . GLN A 1 84 ? 1.842 6.012 3.249 1.00 86.69 84 GLN A CA 1
ATOM 666 C C . GLN A 1 84 ? 0.566 5.966 4.074 1.00 86.69 84 GLN A C 1
ATOM 668 O O . GLN A 1 84 ? -0.447 5.432 3.622 1.00 86.69 84 GLN A O 1
ATOM 673 N N . ARG A 1 85 ? 0.582 6.574 5.261 1.00 89.62 85 ARG A N 1
ATOM 674 C CA . ARG A 1 85 ? -0.664 6.852 5.976 1.00 89.62 85 ARG A CA 1
ATOM 675 C C . ARG A 1 85 ? -1.448 7.887 5.182 1.00 89.62 85 ARG A C 1
ATOM 677 O O . ARG A 1 85 ? -0.910 8.959 4.900 1.00 89.62 85 ARG A O 1
ATOM 684 N N . VAL A 1 86 ? -2.683 7.565 4.815 1.00 85.62 86 VAL A N 1
ATOM 685 C CA . VAL A 1 86 ? -3.545 8.444 4.013 1.00 85.62 86 VAL A CA 1
ATOM 686 C C . VAL A 1 86 ? -4.679 9.032 4.835 1.00 85.62 86 VAL A C 1
ATOM 688 O O . VAL A 1 86 ? -5.085 10.147 4.535 1.00 85.62 86 VAL A O 1
ATOM 691 N N . SER A 1 87 ? -5.125 8.348 5.887 1.00 86.44 87 SER A N 1
ATOM 692 C CA . SER A 1 87 ? -6.112 8.828 6.861 1.00 86.44 87 SER A CA 1
ATOM 693 C C . SER A 1 87 ? -5.684 8.402 8.281 1.00 86.44 87 SER A C 1
ATOM 695 O O . SER A 1 87 ? -4.707 7.661 8.421 1.00 86.44 87 SER A O 1
ATOM 697 N N . PRO A 1 88 ? -6.386 8.816 9.352 1.00 88.75 88 PRO A N 1
ATOM 698 C CA . PRO A 1 88 ? -6.125 8.310 10.702 1.00 88.75 88 PRO A CA 1
ATOM 699 C C . PRO A 1 88 ? -6.218 6.782 10.825 1.00 88.75 88 PRO A C 1
ATOM 701 O O . PRO A 1 88 ? -5.569 6.201 11.689 1.00 88.75 88 PRO A O 1
ATOM 704 N N . THR A 1 89 ? -6.998 6.119 9.971 1.00 90.56 89 THR A N 1
ATOM 705 C CA . THR A 1 89 ? -7.191 4.667 10.025 1.00 90.56 89 THR A CA 1
ATOM 706 C C . THR A 1 89 ? -6.764 3.944 8.755 1.00 90.56 89 THR A C 1
ATOM 708 O O . THR A 1 89 ? -6.818 2.726 8.736 1.00 90.56 89 THR A O 1
ATOM 711 N N . ASP A 1 90 ? -6.257 4.623 7.726 1.00 90.81 90 ASP A N 1
ATOM 712 C CA . ASP A 1 90 ? -5.906 3.981 6.458 1.00 90.81 90 ASP A CA 1
ATOM 713 C C . ASP A 1 90 ? -4.429 4.169 6.100 1.00 90.81 90 ASP A C 1
ATOM 715 O O . ASP A 1 90 ? -3.894 5.286 6.077 1.00 90.81 90 ASP A O 1
ATOM 719 N N . TYR A 1 91 ? -3.791 3.062 5.720 1.00 92.62 91 TYR A N 1
ATOM 720 C CA . TYR A 1 91 ? -2.483 3.047 5.071 1.00 92.62 91 TYR A CA 1
ATOM 721 C C . TYR A 1 91 ? -2.616 2.572 3.628 1.00 92.62 91 TYR A C 1
ATOM 723 O O . TYR A 1 91 ? -3.111 1.479 3.371 1.00 92.62 91 TYR A O 1
ATOM 731 N N . LEU A 1 92 ? -2.121 3.369 2.686 1.00 91.06 92 LEU A N 1
ATOM 732 C CA . LEU A 1 92 ? -1.930 2.959 1.300 1.00 91.06 92 LEU A CA 1
ATOM 733 C C . LEU A 1 92 ? -0.634 2.168 1.181 1.00 91.06 92 LEU A C 1
ATOM 735 O O . LEU A 1 92 ? 0.386 2.577 1.731 1.00 91.06 92 LEU A O 1
ATOM 739 N N . VAL A 1 93 ? -0.680 1.050 0.461 1.00 91.94 93 VAL A N 1
ATOM 740 C CA . VAL A 1 93 ? 0.439 0.129 0.254 1.00 91.94 93 VAL A CA 1
ATOM 741 C C . VAL A 1 93 ? 0.542 -0.225 -1.227 1.00 91.94 93 VAL A C 1
ATOM 743 O O . VAL A 1 93 ? -0.441 -0.604 -1.865 1.00 91.94 93 VAL A O 1
ATOM 746 N N . VAL A 1 94 ? 1.754 -0.124 -1.767 1.00 89.38 94 VAL A N 1
ATOM 747 C CA . VAL A 1 94 ? 2.094 -0.469 -3.150 1.00 89.38 94 VAL A CA 1
ATOM 748 C C . VAL A 1 94 ? 3.268 -1.435 -3.142 1.00 89.38 94 VAL A C 1
ATOM 750 O O . VAL A 1 94 ? 4.280 -1.195 -2.485 1.00 89.38 94 VAL A O 1
ATOM 753 N N . GLN A 1 95 ? 3.148 -2.529 -3.890 1.00 87.31 95 GLN A N 1
ATOM 754 C CA . GLN A 1 95 ? 4.184 -3.556 -4.002 1.00 87.31 95 GLN A CA 1
ATOM 755 C C . GLN A 1 95 ? 4.484 -3.813 -5.484 1.00 87.31 95 GLN A C 1
ATOM 757 O O . GLN A 1 95 ? 3.968 -4.779 -6.040 1.00 87.31 95 GLN A O 1
ATOM 762 N N . PRO A 1 96 ? 5.300 -2.965 -6.144 1.00 80.88 96 PRO A N 1
ATOM 763 C CA . PRO A 1 96 ? 5.486 -3.009 -7.599 1.00 80.88 96 PRO A CA 1
ATOM 764 C C . PRO A 1 96 ? 5.986 -4.363 -8.121 1.00 80.88 96 PRO A C 1
ATOM 766 O O . PRO A 1 96 ? 5.588 -4.799 -9.197 1.00 80.88 96 PRO A O 1
ATOM 769 N N . GLY A 1 97 ? 6.822 -5.051 -7.336 1.00 81.06 97 GLY A N 1
ATOM 770 C CA . GLY A 1 97 ? 7.349 -6.378 -7.668 1.00 81.06 97 GLY A CA 1
ATOM 771 C C . GLY A 1 97 ? 6.374 -7.540 -7.451 1.00 81.06 97 GLY A C 1
ATOM 772 O O . GLY A 1 97 ? 6.762 -8.686 -7.653 1.00 81.06 97 GLY A O 1
ATOM 773 N N . LEU A 1 98 ? 5.137 -7.284 -7.013 1.00 86.31 98 LEU A N 1
ATOM 774 C CA . LEU A 1 98 ? 4.110 -8.309 -6.834 1.00 86.31 98 LEU A CA 1
ATOM 775 C C . LEU A 1 98 ? 2.954 -8.113 -7.809 1.00 86.31 98 LEU A C 1
ATOM 777 O O . LEU A 1 98 ? 2.634 -6.992 -8.206 1.00 86.31 98 LEU A O 1
ATOM 781 N N . GLY A 1 99 ? 2.322 -9.231 -8.167 1.00 88.94 99 GLY A N 1
ATOM 782 C CA . GLY A 1 99 ? 1.053 -9.227 -8.883 1.00 88.94 99 GLY A CA 1
ATOM 783 C C . GLY A 1 99 ? -0.082 -8.760 -7.976 1.00 88.94 99 GLY A C 1
ATOM 784 O O . GLY A 1 99 ? 0.086 -8.629 -6.757 1.00 88.94 99 GLY A O 1
ATOM 785 N N . LYS A 1 100 ? -1.244 -8.506 -8.575 1.00 91.50 100 LYS A N 1
ATOM 786 C CA . LYS A 1 100 ? -2.441 -8.011 -7.890 1.00 91.50 100 LYS A CA 1
ATOM 787 C C . LYS A 1 100 ? -2.790 -8.865 -6.673 1.00 91.50 100 LYS A C 1
ATOM 789 O O . LYS A 1 100 ? -2.895 -8.354 -5.555 1.00 91.50 100 LYS A O 1
ATOM 794 N N . TYR A 1 101 ? -2.938 -10.172 -6.869 1.00 93.06 101 TYR A N 1
ATOM 795 C CA . TYR A 1 101 ? -3.419 -11.059 -5.812 1.00 93.06 101 TYR A CA 1
ATOM 796 C C . TYR A 1 101 ? -2.342 -11.327 -4.759 1.00 93.06 101 TYR A C 1
ATOM 798 O O . TYR A 1 101 ? -2.634 -11.398 -3.565 1.00 93.06 101 TYR A O 1
ATOM 806 N N . SER A 1 102 ? -1.079 -11.396 -5.169 1.00 91.88 102 SER A N 1
ATOM 807 C CA . SER A 1 102 ? 0.077 -11.527 -4.280 1.00 91.88 102 SER A CA 1
ATOM 808 C C . SER A 1 102 ? 0.255 -10.302 -3.378 1.00 91.88 102 SER A C 1
ATOM 810 O O . SER A 1 102 ? 0.574 -10.452 -2.192 1.00 91.88 102 SER A O 1
ATOM 812 N N . ALA A 1 103 ? 0.012 -9.096 -3.901 1.00 91.38 103 ALA A N 1
ATOM 813 C CA . ALA A 1 103 ? 0.002 -7.859 -3.123 1.00 91.38 103 ALA A CA 1
ATOM 814 C C . ALA A 1 103 ? -1.154 -7.848 -2.109 1.00 91.38 103 ALA A C 1
ATOM 816 O O . ALA A 1 103 ? -0.930 -7.617 -0.918 1.00 91.38 103 ALA A O 1
ATOM 817 N N . GLN A 1 104 ? -2.365 -8.211 -2.542 1.00 93.25 104 GLN A N 1
ATOM 818 C CA . GLN A 1 104 ? -3.539 -8.343 -1.669 1.00 93.25 104 GLN A CA 1
ATOM 819 C C . GLN A 1 104 ? -3.307 -9.352 -0.531 1.00 93.25 104 GLN A C 1
ATOM 821 O O . GLN A 1 104 ? -3.500 -9.039 0.646 1.00 93.25 104 GLN A O 1
ATOM 826 N N . ALA A 1 105 ? -2.828 -10.556 -0.855 1.00 91.69 105 ALA A N 1
ATOM 827 C CA . ALA A 1 105 ? -2.533 -11.600 0.124 1.00 91.69 105 ALA A CA 1
ATOM 828 C C . ALA A 1 105 ? -1.429 -11.183 1.114 1.00 91.69 105 ALA A C 1
ATOM 830 O O . ALA A 1 105 ? -1.489 -11.524 2.301 1.00 91.69 105 ALA A O 1
ATOM 831 N N . SER A 1 106 ? -0.439 -10.416 0.648 1.00 92.25 106 SER A N 1
ATOM 832 C CA . SER A 1 106 ? 0.600 -9.839 1.504 1.00 92.25 106 SER A CA 1
ATOM 833 C C . SER A 1 106 ? 0.018 -8.817 2.480 1.00 92.25 106 SER A C 1
ATOM 835 O O . SER A 1 106 ? 0.261 -8.931 3.682 1.00 92.25 106 SER A O 1
ATOM 837 N N . CYS A 1 107 ? -0.824 -7.898 2.003 1.00 93.44 107 CYS A N 1
ATOM 838 C CA . CYS A 1 107 ? -1.514 -6.921 2.846 1.00 93.44 107 CYS A CA 1
ATOM 839 C C . CYS A 1 107 ? -2.396 -7.597 3.907 1.00 93.44 107 CYS A C 1
ATOM 841 O O . CYS A 1 107 ? -2.345 -7.221 5.078 1.00 93.44 107 CYS A O 1
ATOM 843 N N . LEU A 1 108 ? -3.125 -8.661 3.546 1.00 91.25 108 LEU A N 1
ATOM 844 C CA . LEU A 1 108 ? -3.929 -9.445 4.496 1.00 91.25 108 LEU A CA 1
ATOM 845 C C . LEU A 1 108 ? -3.071 -10.090 5.592 1.00 91.25 108 LEU A C 1
ATOM 847 O O . LEU A 1 108 ? -3.473 -10.161 6.755 1.00 91.25 108 LEU A O 1
ATOM 851 N N . ARG A 1 109 ? -1.870 -10.564 5.241 1.00 90.94 109 ARG A N 1
ATOM 852 C CA . ARG A 1 109 ? -0.914 -11.106 6.214 1.00 90.94 109 ARG A CA 1
ATOM 853 C C . ARG A 1 109 ? -0.404 -10.017 7.159 1.00 90.94 109 ARG A C 1
ATOM 855 O O . ARG A 1 109 ? -0.345 -10.279 8.358 1.00 90.94 109 ARG A O 1
ATOM 862 N N . TYR A 1 110 ? -0.072 -8.832 6.644 1.00 92.38 110 TYR A N 1
ATOM 863 C CA . TYR A 1 110 ? 0.381 -7.704 7.466 1.00 92.38 110 TYR A CA 1
ATOM 864 C C . TYR A 1 110 ? -0.718 -7.264 8.429 1.00 92.38 110 TYR A C 1
ATOM 866 O O . TYR A 1 110 ? -0.484 -7.176 9.631 1.00 92.38 110 TYR A O 1
ATOM 874 N N . LEU A 1 111 ? -1.943 -7.093 7.927 1.00 91.19 111 LEU A N 1
ATOM 875 C CA . LEU A 1 111 ? -3.094 -6.739 8.747 1.00 91.19 111 LEU A CA 1
ATOM 876 C C . LEU A 1 111 ? -3.333 -7.769 9.858 1.00 91.19 111 LEU A C 1
ATOM 878 O O . LEU A 1 111 ? -3.505 -7.398 11.014 1.00 91.19 111 LEU A O 1
ATOM 882 N N . ARG A 1 112 ? -3.254 -9.071 9.558 1.00 88.19 112 ARG A N 1
ATOM 883 C CA . ARG A 1 112 ? -3.386 -10.119 10.582 1.00 88.19 112 ARG A CA 1
ATOM 884 C C . ARG A 1 112 ? -2.311 -10.025 11.668 1.00 88.19 112 ARG A C 1
ATOM 886 O O . ARG A 1 112 ? -2.627 -10.250 12.836 1.00 88.19 112 ARG A O 1
ATOM 893 N N . GLU A 1 113 ? -1.065 -9.714 11.314 1.00 90.19 113 GLU A N 1
ATOM 894 C CA . GLU A 1 113 ? 0.017 -9.501 12.288 1.00 90.19 113 GLU A CA 1
ATOM 895 C C . GLU A 1 113 ? -0.292 -8.302 13.196 1.00 90.19 113 GLU A C 1
ATOM 897 O O . GLU A 1 113 ? -0.223 -8.426 14.420 1.00 90.19 113 GLU A O 1
ATOM 902 N N . LEU A 1 114 ? -0.729 -7.184 12.607 1.00 91.31 114 LEU A N 1
ATOM 903 C CA . LEU A 1 114 ? -1.120 -5.976 13.338 1.00 91.31 114 LEU A CA 1
ATOM 904 C C . LEU A 1 114 ? -2.290 -6.245 14.294 1.00 91.31 114 LEU A C 1
ATOM 906 O O . LEU A 1 114 ? -2.206 -5.938 15.484 1.00 91.31 114 LEU A O 1
ATOM 910 N N . LEU A 1 115 ? -3.356 -6.888 13.815 1.00 88.31 115 LEU A N 1
ATOM 911 C CA . LEU A 1 115 ? -4.507 -7.252 14.647 1.00 88.31 115 LEU A CA 1
ATOM 912 C C . LEU A 1 115 ? -4.115 -8.221 15.761 1.00 88.31 115 LEU A C 1
ATOM 914 O O . LEU A 1 115 ? -4.579 -8.082 16.887 1.00 88.31 115 LEU A O 1
ATOM 918 N N . SER A 1 116 ? -3.239 -9.187 15.483 1.00 88.38 116 SER A N 1
ATOM 919 C CA . SER A 1 116 ? -2.762 -10.123 16.506 1.00 88.38 116 SER A CA 1
ATOM 920 C C . SER A 1 116 ? -1.982 -9.399 17.602 1.00 88.38 116 SER A C 1
ATOM 922 O O . SER A 1 116 ? -2.172 -9.699 18.780 1.00 88.38 116 SER A O 1
ATOM 924 N N . HIS A 1 117 ? -1.160 -8.415 17.231 1.00 89.62 117 HIS A N 1
ATOM 925 C CA . HIS A 1 117 ? -0.400 -7.607 18.180 1.00 89.62 117 HIS A CA 1
ATOM 926 C C . HIS A 1 117 ? -1.300 -6.749 19.079 1.00 89.62 117 HIS A C 1
ATOM 928 O O . HIS A 1 117 ? -1.109 -6.728 20.294 1.00 89.62 117 HIS A O 1
ATOM 934 N N . PHE A 1 118 ? -2.287 -6.057 18.503 1.00 87.88 118 PHE A N 1
ATOM 935 C CA . PHE A 1 118 ? -3.118 -5.108 19.252 1.00 87.88 118 PHE A CA 1
ATOM 936 C C . PHE A 1 118 ? -4.348 -5.732 19.915 1.00 87.88 118 PHE A C 1
ATOM 938 O O . PHE A 1 118 ? -4.780 -5.256 20.966 1.00 87.88 118 PHE A O 1
ATOM 945 N N . LEU A 1 119 ? -4.924 -6.775 19.311 1.00 86.12 119 LEU A N 1
ATOM 946 C CA . LEU A 1 119 ? -6.205 -7.363 19.716 1.00 86.12 119 LEU A CA 1
ATOM 947 C C . LEU A 1 119 ? -6.078 -8.791 20.271 1.00 86.12 119 LEU A C 1
ATOM 949 O O . LEU A 1 119 ? -7.058 -9.325 20.787 1.00 86.12 119 LEU A O 1
ATOM 953 N N . GLY A 1 120 ? -4.893 -9.409 20.209 1.00 80.88 120 GLY A N 1
ATOM 954 C CA . GLY A 1 120 ? -4.625 -10.699 20.857 1.00 80.88 120 GLY A CA 1
ATOM 955 C C . GLY A 1 120 ? -5.122 -11.939 20.102 1.00 80.88 120 GLY A C 1
ATOM 956 O O . GLY A 1 120 ? -5.269 -12.991 20.716 1.00 80.88 120 GLY A O 1
ATOM 957 N N . GLY A 1 121 ? -5.365 -11.844 18.789 1.00 66.75 121 GLY A N 1
ATOM 958 C CA . GLY A 1 121 ? -5.491 -13.012 17.897 1.00 66.75 121 GLY A CA 1
ATOM 959 C C . GLY A 1 121 ? -6.884 -13.309 17.330 1.00 66.75 121 GLY A C 1
ATOM 960 O O . GLY A 1 121 ? -6.977 -14.040 16.347 1.00 66.75 121 GLY A O 1
ATOM 961 N N . ALA A 1 122 ? -7.955 -12.712 17.860 1.00 58.69 122 ALA A N 1
ATOM 962 C CA . ALA A 1 122 ? -9.263 -12.719 17.201 1.00 58.69 122 ALA A CA 1
ATOM 963 C C . ALA A 1 122 ? -9.385 -11.463 16.326 1.00 58.69 122 ALA A C 1
ATOM 965 O O . ALA A 1 122 ? -9.750 -10.391 16.808 1.00 58.69 122 ALA A O 1
ATOM 966 N N . ALA A 1 123 ? -9.001 -11.582 15.054 1.00 56.38 123 ALA A N 1
ATOM 967 C CA . ALA A 1 123 ? -9.214 -10.523 14.075 1.00 56.38 123 ALA A CA 1
ATOM 968 C C . ALA A 1 123 ? -10.730 -10.350 13.849 1.00 56.38 123 ALA A C 1
ATOM 970 O O . ALA A 1 123 ? -11.393 -11.341 13.538 1.00 56.38 123 ALA A O 1
ATOM 971 N N . PRO A 1 124 ? -11.296 -9.145 14.023 1.00 58.44 124 PRO A N 1
ATOM 972 C CA . PRO A 1 124 ? -12.699 -8.903 13.706 1.00 58.44 124 PRO A CA 1
ATOM 973 C C . PRO A 1 124 ? -12.950 -9.075 12.204 1.00 58.44 124 PRO A C 1
ATOM 975 O O . PRO A 1 124 ? -12.059 -8.848 11.382 1.00 58.44 124 PRO A O 1
ATOM 978 N N . GLU A 1 125 ? -14.174 -9.465 11.845 1.00 55.38 125 GLU A N 1
ATOM 979 C CA . GLU A 1 125 ? -14.554 -9.685 10.446 1.00 55.38 125 GLU A CA 1
ATOM 980 C C . GLU A 1 125 ? -14.423 -8.416 9.594 1.00 55.38 125 GLU A C 1
ATOM 982 O O . GLU A 1 125 ? -14.087 -8.542 8.425 1.00 55.38 125 GLU A O 1
ATOM 987 N N . ALA A 1 126 ? -14.551 -7.224 10.190 1.00 50.19 126 ALA A N 1
ATOM 988 C CA . ALA A 1 126 ? -14.492 -5.905 9.543 1.00 50.19 126 ALA A CA 1
ATOM 989 C C . ALA A 1 126 ? -13.072 -5.344 9.297 1.00 50.19 126 ALA A C 1
ATOM 991 O O . ALA A 1 126 ? -12.899 -4.163 9.015 1.00 50.19 126 ALA A O 1
ATOM 992 N N . ALA A 1 127 ? -12.016 -6.140 9.494 1.00 58.34 127 ALA A N 1
ATOM 993 C CA . ALA A 1 127 ? -10.658 -5.666 9.242 1.00 58.34 127 ALA A CA 1
ATOM 994 C C . ALA A 1 127 ? -10.309 -5.777 7.753 1.00 58.34 127 ALA A C 1
ATOM 996 O O . ALA A 1 127 ? -9.925 -6.851 7.279 1.00 58.34 127 ALA A O 1
ATOM 997 N N . ASP A 1 128 ? -10.427 -4.665 7.031 1.00 76.88 128 ASP A N 1
ATOM 998 C CA . ASP A 1 128 ? -10.408 -4.695 5.575 1.00 76.88 128 ASP A CA 1
ATOM 999 C C . ASP A 1 128 ? -9.086 -4.271 4.945 1.00 76.88 128 ASP A C 1
ATOM 1001 O O . ASP A 1 128 ? -8.510 -3.212 5.205 1.00 76.88 128 ASP A O 1
ATOM 1005 N N . VAL A 1 129 ? -8.627 -5.150 4.057 1.00 90.94 129 VAL A N 1
ATOM 1006 C CA . VAL A 1 129 ? -7.770 -4.763 2.947 1.00 90.94 129 VAL A CA 1
ATOM 1007 C C . VAL A 1 129 ? -8.698 -4.424 1.791 1.00 90.94 129 VAL A C 1
ATOM 1009 O O . VAL A 1 129 ? -9.582 -5.213 1.459 1.00 90.94 129 VAL A O 1
ATOM 1012 N N . MET A 1 130 ? -8.502 -3.267 1.176 1.00 92.75 130 MET A N 1
ATOM 1013 C CA . MET A 1 130 ? -9.293 -2.837 0.024 1.00 92.75 130 MET A CA 1
ATOM 1014 C C . MET A 1 130 ? -8.387 -2.647 -1.185 1.00 92.75 130 MET A C 1
ATOM 1016 O O . MET A 1 130 ? -7.245 -2.210 -1.054 1.00 92.75 130 MET A O 1
ATOM 1020 N N . GLU A 1 131 ? -8.905 -2.948 -2.368 1.00 93.12 131 GLU A N 1
ATOM 1021 C CA . GLU A 1 131 ? -8.259 -2.618 -3.633 1.00 93.12 131 GLU A CA 1
ATOM 1022 C C . GLU A 1 131 ? -8.582 -1.171 -3.991 1.00 93.12 131 GLU A C 1
ATOM 1024 O O . GLU A 1 131 ? -9.751 -0.790 -4.051 1.00 93.12 131 GLU A O 1
ATOM 1029 N N . VAL A 1 132 ? -7.561 -0.360 -4.254 1.00 90.88 132 VAL A N 1
ATOM 1030 C CA . VAL A 1 132 ? -7.766 1.006 -4.732 1.00 90.88 132 VAL A CA 1
ATOM 1031 C C . VAL A 1 132 ? -8.113 0.968 -6.216 1.00 90.88 132 VAL A C 1
ATOM 1033 O O . VAL A 1 132 ? -7.359 0.442 -7.024 1.00 90.88 132 VAL A O 1
ATOM 1036 N N . THR A 1 133 ? -9.252 1.559 -6.562 1.00 88.75 133 THR A N 1
ATOM 1037 C CA . THR A 1 133 ? -9.806 1.599 -7.926 1.00 88.75 133 THR A CA 1
ATOM 1038 C C . THR A 1 133 ? -9.652 2.966 -8.583 1.00 88.75 133 THR A C 1
ATOM 1040 O O . THR A 1 133 ? -9.609 3.068 -9.804 1.00 88.75 133 THR A O 1
ATOM 1043 N N . SER A 1 134 ? -9.551 4.035 -7.789 1.00 84.31 134 SER A N 1
ATOM 1044 C CA . SER A 1 134 ? -9.286 5.381 -8.294 1.00 84.31 134 SER A CA 1
ATOM 1045 C C . SER A 1 134 ? -8.617 6.247 -7.234 1.00 84.31 134 SER A C 1
ATOM 1047 O O . SER A 1 134 ? -8.926 6.166 -6.045 1.00 84.31 134 SER A O 1
ATOM 1049 N N . LEU A 1 135 ? -7.726 7.122 -7.694 1.00 77.94 135 LEU A N 1
ATOM 1050 C CA . LEU A 1 135 ? -7.016 8.114 -6.896 1.00 77.94 135 LEU A CA 1
ATOM 1051 C C . LEU A 1 135 ? -7.136 9.459 -7.607 1.00 77.94 135 LEU A C 1
ATOM 1053 O O . LEU A 1 135 ? -6.587 9.611 -8.693 1.00 77.94 135 LEU A O 1
ATOM 1057 N N . SER A 1 136 ? -7.849 10.433 -7.042 1.00 74.19 136 SER A N 1
ATOM 1058 C CA . SER A 1 136 ? -8.021 11.742 -7.687 1.00 74.19 136 SER A CA 1
ATOM 1059 C C . SER A 1 136 ? -8.255 12.862 -6.677 1.00 74.19 136 SER A C 1
ATOM 1061 O O . SER A 1 136 ? -9.117 12.771 -5.811 1.00 74.19 136 SER A O 1
ATOM 1063 N N . GLY A 1 137 ? -7.466 13.941 -6.763 1.00 66.50 137 GLY A N 1
ATOM 1064 C CA . GLY A 1 137 ? -7.668 15.147 -5.944 1.00 66.50 137 GLY A CA 1
ATOM 1065 C C . GLY A 1 137 ? -7.734 14.894 -4.430 1.00 66.50 137 GLY A C 1
ATOM 1066 O O . GLY A 1 137 ? -8.564 15.492 -3.752 1.00 66.50 137 GLY A O 1
ATOM 1067 N N . GLY A 1 138 ? -6.925 13.962 -3.910 1.00 70.56 138 GLY A N 1
ATOM 1068 C CA . GLY A 1 138 ? -6.942 13.562 -2.494 1.00 70.56 138 GLY A CA 1
ATOM 1069 C C . GLY A 1 138 ? -8.071 12.597 -2.104 1.00 70.56 138 GLY A C 1
ATOM 1070 O O . GLY A 1 138 ? -8.156 12.197 -0.944 1.00 70.56 138 GLY A O 1
ATOM 1071 N N . ARG A 1 139 ? -8.920 12.187 -3.052 1.00 78.88 139 ARG A N 1
ATOM 1072 C CA . ARG A 1 139 ? -9.931 11.141 -2.869 1.00 78.88 139 ARG A CA 1
ATOM 1073 C C . ARG A 1 139 ? -9.376 9.789 -3.280 1.00 78.88 139 ARG A C 1
ATOM 1075 O O . ARG A 1 139 ? -8.683 9.672 -4.293 1.00 78.88 139 ARG A O 1
ATOM 1082 N N . ILE A 1 140 ? -9.722 8.776 -2.499 1.00 85.44 140 ILE A N 1
ATOM 1083 C CA . ILE A 1 140 ? -9.358 7.386 -2.732 1.00 85.44 140 ILE A CA 1
ATOM 1084 C C . ILE A 1 140 ? -10.658 6.595 -2.828 1.00 85.44 140 ILE A C 1
ATOM 1086 O O . ILE A 1 140 ? -11.411 6.512 -1.863 1.00 85.44 140 ILE A O 1
ATOM 1090 N N . LEU A 1 141 ? -10.929 6.025 -3.998 1.00 87.06 141 LEU A N 1
ATOM 1091 C CA . LEU A 1 141 ? -12.016 5.068 -4.168 1.00 87.06 141 LEU A CA 1
ATOM 1092 C C . LEU A 1 141 ? -11.430 3.674 -4.061 1.00 87.06 141 LEU A C 1
ATOM 1094 O O . LEU A 1 141 ? -10.516 3.322 -4.813 1.00 87.06 141 LEU A O 1
ATOM 1098 N N . ALA A 1 142 ? -11.962 2.878 -3.147 1.00 90.06 142 ALA A N 1
ATOM 1099 C CA . ALA A 1 142 ? -11.511 1.519 -2.932 1.00 90.06 142 ALA A CA 1
ATOM 1100 C C . ALA A 1 142 ? -12.692 0.552 -2.903 1.00 90.06 142 ALA A C 1
ATOM 1102 O O . ALA A 1 142 ? -13.823 0.944 -2.636 1.00 90.06 142 ALA A O 1
ATOM 1103 N N . THR A 1 143 ? -12.438 -0.707 -3.223 1.00 90.38 143 THR A N 1
ATOM 1104 C CA . THR A 1 143 ? -13.442 -1.772 -3.190 1.00 90.38 143 THR A CA 1
ATOM 1105 C C . THR A 1 143 ? -12.928 -2.904 -2.318 1.00 90.38 143 THR A C 1
ATOM 1107 O O . THR A 1 143 ? -11.738 -3.226 -2.342 1.00 90.38 143 THR A O 1
ATOM 1110 N N . GLU A 1 144 ? -13.817 -3.511 -1.541 1.00 88.81 144 GLU A N 1
ATOM 1111 C CA . GLU A 1 144 ? -13.467 -4.661 -0.713 1.00 88.81 144 GLU A CA 1
ATOM 1112 C C . GLU A 1 144 ? -12.933 -5.825 -1.555 1.00 88.81 144 GLU A C 1
ATOM 1114 O O . GLU A 1 144 ? -13.465 -6.180 -2.619 1.00 88.81 144 GLU A O 1
ATOM 1119 N N . ILE A 1 145 ? -11.865 -6.448 -1.057 1.00 90.12 145 ILE A N 1
ATOM 1120 C CA . ILE A 1 145 ? -11.323 -7.656 -1.670 1.00 90.12 145 ILE A CA 1
ATOM 1121 C C . ILE A 1 145 ? -12.012 -8.887 -1.088 1.00 90.12 145 ILE A C 1
ATOM 1123 O O . ILE A 1 145 ? -12.242 -8.994 0.116 1.00 90.12 145 ILE A O 1
ATOM 1127 N N . ASP A 1 146 ? -12.245 -9.883 -1.932 1.00 89.69 146 ASP A N 1
ATOM 1128 C CA . ASP A 1 146 ? -12.541 -11.226 -1.450 1.00 89.69 146 ASP A CA 1
ATOM 1129 C C . ASP A 1 146 ? -11.243 -11.861 -0.964 1.00 89.69 146 ASP A C 1
ATOM 1131 O O . ASP A 1 146 ? -10.348 -12.199 -1.743 1.00 89.69 146 ASP A O 1
ATOM 1135 N N . ARG A 1 147 ? -11.148 -12.000 0.357 1.00 88.44 147 ARG A N 1
ATOM 1136 C CA . ARG A 1 147 ? -9.957 -12.491 1.048 1.00 88.44 147 ARG A CA 1
ATOM 1137 C C . ARG A 1 147 ? -9.634 -13.933 0.669 1.00 88.44 147 ARG A C 1
ATOM 1139 O O . ARG A 1 147 ? -8.464 -14.264 0.477 1.00 88.44 147 ARG A O 1
ATOM 1146 N N . ALA A 1 148 ? -10.651 -14.792 0.585 1.00 88.19 148 ALA A N 1
ATOM 1147 C CA . ALA A 1 148 ? -10.464 -16.207 0.284 1.00 88.19 148 ALA A CA 1
ATOM 1148 C C . ALA A 1 148 ? -9.986 -16.373 -1.159 1.00 88.19 148 ALA A C 1
ATOM 1150 O O . ALA A 1 148 ? -8.992 -17.066 -1.408 1.00 88.19 148 ALA A O 1
ATOM 1151 N N . TYR A 1 149 ? -10.630 -15.659 -2.083 1.00 90.12 149 TYR A N 1
ATOM 1152 C CA . TYR A 1 149 ? -10.225 -15.643 -3.477 1.00 90.12 149 TYR A CA 1
ATOM 1153 C C . TYR A 1 149 ? -8.812 -15.081 -3.644 1.00 90.12 149 TYR A C 1
ATOM 1155 O O . TYR A 1 149 ? -7.972 -15.772 -4.212 1.00 90.12 149 TYR A O 1
ATOM 1163 N N . ALA A 1 150 ? -8.500 -13.909 -3.079 1.00 90.00 150 ALA A N 1
ATOM 1164 C CA . ALA A 1 150 ? -7.178 -13.287 -3.190 1.00 90.00 150 ALA A CA 1
ATOM 1165 C C . ALA A 1 150 ? -6.050 -14.211 -2.697 1.00 90.00 150 ALA A C 1
ATOM 1167 O O . ALA A 1 1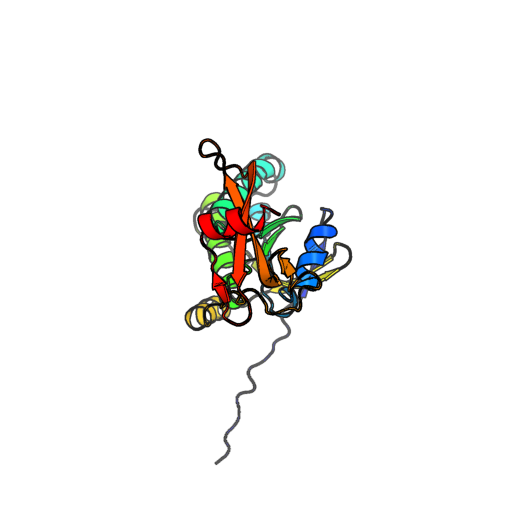50 ? -5.039 -14.376 -3.377 1.00 90.00 150 ALA A O 1
ATOM 1168 N N . ILE A 1 151 ? -6.238 -14.883 -1.553 1.00 87.69 151 ILE A N 1
ATOM 1169 C CA . ILE A 1 151 ? -5.261 -15.849 -1.022 1.00 87.69 151 ILE A CA 1
ATOM 1170 C C . ILE A 1 151 ? -5.112 -17.064 -1.946 1.00 87.69 151 ILE A C 1
ATOM 1172 O O . ILE A 1 151 ? -4.002 -17.573 -2.112 1.00 87.69 151 ILE A O 1
ATOM 1176 N N . SER A 1 152 ? -6.212 -17.561 -2.517 1.00 89.94 152 SER A N 1
ATOM 1177 C CA . SER A 1 152 ? -6.176 -18.707 -3.431 1.00 89.94 152 SER A CA 1
ATOM 1178 C C . SER A 1 152 ? -5.513 -18.356 -4.769 1.00 89.94 152 SER A C 1
ATOM 1180 O O . SER A 1 152 ? -4.636 -19.088 -5.229 1.00 89.94 152 SER A O 1
ATOM 1182 N N . ALA A 1 153 ? -5.857 -17.198 -5.336 1.00 90.06 153 ALA A N 1
ATOM 1183 C CA . ALA A 1 153 ? -5.349 -16.695 -6.601 1.00 90.06 153 ALA A CA 1
ATOM 1184 C C . ALA A 1 153 ? -3.853 -16.377 -6.509 1.00 90.06 153 ALA A C 1
ATOM 1186 O O . ALA A 1 153 ? -3.099 -16.780 -7.389 1.00 90.06 153 ALA A O 1
ATOM 1187 N N . ALA A 1 154 ? -3.391 -15.788 -5.399 1.00 90.06 154 ALA A N 1
ATOM 1188 C CA . ALA A 1 154 ? -1.975 -15.497 -5.161 1.00 90.06 154 ALA A CA 1
ATOM 1189 C C . ALA A 1 154 ? -1.061 -16.734 -5.252 1.00 90.06 154 ALA A C 1
ATOM 1191 O O . ALA A 1 154 ? 0.108 -16.615 -5.595 1.00 90.06 154 ALA A O 1
ATOM 1192 N N . ARG A 1 155 ? -1.571 -17.940 -4.958 1.00 89.81 155 ARG A N 1
ATOM 1193 C CA . ARG A 1 155 ? -0.781 -19.186 -5.053 1.00 89.81 155 ARG A CA 1
ATOM 1194 C C . ARG A 1 155 ? -0.517 -19.624 -6.489 1.00 89.81 155 ARG A C 1
ATOM 1196 O O . ARG A 1 155 ? 0.420 -20.382 -6.718 1.00 89.81 155 ARG A O 1
ATOM 1203 N N . SER A 1 156 ? -1.376 -19.202 -7.411 1.00 89.81 156 SER A N 1
ATOM 1204 C CA . SER A 1 156 ? -1.321 -19.571 -8.829 1.00 89.81 156 SER A CA 1
ATOM 1205 C C . SER A 1 156 ? -0.948 -18.384 -9.718 1.00 89.81 156 SER A C 1
ATOM 1207 O O . SER A 1 156 ? -0.821 -18.547 -10.929 1.00 89.81 156 SER A O 1
ATOM 1209 N N . GLU A 1 157 ? -0.798 -17.192 -9.135 1.00 88.69 157 GLU A N 1
ATOM 1210 C CA . GLU A 1 157 ? -0.429 -15.980 -9.851 1.00 88.69 157 GLU A CA 1
ATOM 1211 C C . GLU A 1 157 ? 1.034 -16.084 -10.309 1.00 88.69 157 GLU A C 1
ATOM 1213 O O . GLU A 1 157 ? 1.914 -16.394 -9.497 1.00 88.69 157 GLU A O 1
ATOM 1218 N N . PRO A 1 158 ? 1.322 -15.862 -11.603 1.00 85.38 158 PRO A N 1
ATOM 1219 C CA . PRO A 1 158 ? 2.693 -15.873 -12.082 1.00 85.38 158 PRO A CA 1
ATOM 1220 C C . PRO A 1 158 ? 3.490 -14.740 -11.417 1.00 85.38 158 PRO A C 1
ATOM 1222 O O . PRO A 1 158 ? 2.940 -13.665 -11.162 1.00 85.38 158 PRO A O 1
ATOM 1225 N N . PRO A 1 159 ? 4.791 -14.947 -11.144 1.00 79.06 159 PRO A N 1
ATOM 1226 C CA . PRO A 1 159 ? 5.626 -13.888 -10.605 1.00 79.06 159 PRO A CA 1
ATOM 1227 C C . PRO A 1 159 ? 5.649 -12.712 -11.581 1.00 79.06 159 PRO A C 1
ATOM 1229 O O . PRO A 1 159 ? 5.757 -12.898 -12.795 1.00 79.06 159 PRO A O 1
ATOM 1232 N N . VAL A 1 160 ? 5.574 -11.496 -11.042 1.00 78.50 160 VAL A N 1
ATOM 1233 C CA . VAL A 1 160 ? 5.784 -10.297 -11.848 1.00 78.50 160 VAL A CA 1
ATOM 1234 C C . VAL A 1 160 ? 7.241 -10.287 -12.258 1.00 78.50 160 VAL A C 1
ATOM 1236 O O . VAL A 1 160 ? 8.141 -10.131 -11.433 1.00 78.50 160 VAL A O 1
ATOM 1239 N N . VAL A 1 161 ? 7.464 -10.479 -13.551 1.00 67.75 161 VAL A N 1
ATOM 1240 C CA . VAL A 1 161 ? 8.759 -10.217 -14.157 1.00 67.75 161 VAL A CA 1
ATOM 1241 C C . VAL A 1 161 ? 8.944 -8.710 -14.057 1.00 67.75 161 VAL A C 1
ATOM 1243 O O . VAL A 1 161 ? 8.155 -7.954 -14.626 1.00 67.75 161 VAL A O 1
ATOM 1246 N N . ALA A 1 162 ? 9.921 -8.267 -13.261 1.00 59.34 162 ALA A N 1
ATOM 1247 C CA . ALA A 1 162 ? 10.339 -6.874 -13.313 1.00 59.34 162 ALA A CA 1
ATOM 1248 C C . ALA A 1 162 ? 10.620 -6.563 -14.787 1.00 59.34 162 ALA A C 1
ATOM 1250 O O . ALA A 1 162 ? 11.291 -7.387 -15.418 1.00 59.34 162 ALA A O 1
ATOM 1251 N N . PRO A 1 163 ? 10.083 -5.466 -15.352 1.00 53.47 163 PRO A N 1
ATOM 1252 C CA . PRO A 1 163 ? 10.371 -5.137 -16.736 1.00 53.47 163 PRO A CA 1
ATOM 1253 C C . PRO A 1 163 ? 11.888 -5.195 -16.909 1.00 53.47 163 PRO A C 1
ATOM 1255 O O . PRO A 1 163 ? 12.628 -4.596 -16.118 1.00 53.47 163 PRO A O 1
ATOM 1258 N N . GLU A 1 164 ? 12.350 -5.982 -17.887 1.00 49.41 164 GLU A N 1
ATOM 1259 C CA . GLU A 1 164 ? 13.721 -5.831 -18.365 1.00 49.41 164 GLU A CA 1
ATOM 1260 C C . GLU A 1 164 ? 13.912 -4.334 -18.626 1.00 49.41 164 GLU A C 1
ATOM 1262 O O . GLU A 1 164 ? 12.963 -3.707 -19.102 1.00 49.41 164 GLU A O 1
ATOM 1267 N N . PRO A 1 165 ? 15.041 -3.727 -18.210 1.00 48.12 165 PRO A N 1
ATOM 1268 C CA . PRO A 1 165 ? 15.227 -2.284 -18.294 1.00 48.12 165 PRO A CA 1
ATOM 1269 C C . PRO A 1 165 ? 14.842 -1.819 -19.697 1.00 48.12 165 PRO A C 1
ATOM 1271 O O . PRO A 1 165 ? 15.514 -2.165 -20.664 1.00 48.12 165 PRO A O 1
ATOM 1274 N N . ASP A 1 166 ? 13.713 -1.117 -19.752 1.00 44.31 166 ASP A N 1
ATOM 1275 C CA . ASP A 1 166 ? 12.903 -0.937 -20.949 1.00 44.31 166 ASP A CA 1
ATOM 1276 C C . ASP A 1 166 ? 13.754 -0.351 -22.086 1.00 44.31 166 ASP A C 1
ATOM 1278 O O . ASP A 1 166 ? 14.479 0.631 -21.884 1.00 44.31 166 ASP A O 1
ATOM 1282 N N . ASP A 1 167 ? 13.632 -0.922 -23.287 1.00 47.75 167 ASP A N 1
ATOM 1283 C CA . ASP A 1 167 ? 14.166 -0.410 -24.560 1.00 47.75 167 ASP A CA 1
ATOM 1284 C C . ASP A 1 167 ? 13.420 0.868 -25.003 1.00 47.75 167 ASP A C 1
ATOM 1286 O O . ASP A 1 167 ? 13.263 1.159 -26.193 1.00 47.75 167 ASP A O 1
ATOM 1290 N N . LEU A 1 168 ? 12.936 1.676 -24.052 1.00 43.72 168 LEU A N 1
ATOM 1291 C CA . LEU A 1 168 ? 12.449 3.009 -24.361 1.00 43.72 168 LEU A CA 1
ATOM 1292 C C . LEU A 1 168 ? 13.605 3.755 -25.031 1.00 43.72 168 LEU A C 1
ATOM 1294 O O . LEU A 1 168 ? 14.697 3.809 -24.449 1.00 43.72 168 LEU A O 1
ATOM 1298 N N . PRO A 1 169 ? 13.402 4.348 -26.225 1.00 47.06 169 PRO A N 1
ATOM 1299 C CA . PRO A 1 169 ? 14.415 5.170 -26.858 1.00 47.06 169 PRO A CA 1
ATOM 1300 C C . PRO A 1 169 ? 14.715 6.323 -25.909 1.00 47.06 169 PRO A C 1
ATOM 1302 O O . PRO A 1 169 ? 13.990 7.312 -25.825 1.00 47.06 169 PRO A O 1
ATOM 1305 N N . THR A 1 170 ? 15.776 6.160 -25.127 1.00 54.22 170 THR A N 1
ATOM 1306 C CA . THR A 1 170 ? 16.271 7.200 -24.248 1.00 54.22 170 THR A CA 1
ATOM 1307 C C . THR A 1 170 ? 16.791 8.255 -25.213 1.00 54.22 170 THR A C 1
ATOM 1309 O O . THR A 1 170 ? 17.717 7.938 -25.954 1.00 54.22 170 THR A O 1
ATOM 1312 N N . PRO A 1 171 ? 16.270 9.494 -25.256 1.00 58.94 171 PRO A N 1
ATOM 1313 C CA . PRO A 1 171 ? 16.752 10.477 -26.232 1.00 58.94 171 PRO A CA 1
ATOM 1314 C C . PRO A 1 171 ? 18.228 10.856 -26.002 1.00 58.94 171 PRO A C 1
ATOM 1316 O O . PRO A 1 171 ? 18.824 11.570 -26.802 1.00 58.94 171 PRO A O 1
ATOM 1319 N N . TRP A 1 172 ? 18.823 10.348 -24.918 1.00 58.34 172 TRP A N 1
ATOM 1320 C CA . TRP A 1 172 ? 20.234 10.439 -24.574 1.00 58.34 172 TRP A CA 1
ATOM 1321 C C . TRP A 1 172 ? 21.097 9.257 -25.062 1.00 58.34 172 TRP A C 1
ATOM 1323 O O . TRP A 1 172 ? 22.310 9.368 -24.984 1.00 58.34 172 TRP A O 1
ATOM 1333 N N . ASN A 1 173 ? 20.535 8.155 -25.574 1.00 66.69 173 ASN A N 1
ATOM 1334 C CA . ASN A 1 173 ? 21.286 7.029 -26.147 1.00 66.69 173 ASN A CA 1
ATOM 1335 C C . ASN A 1 173 ? 20.949 6.859 -27.646 1.00 66.69 173 ASN A C 1
ATOM 1337 O O . ASN A 1 173 ? 19.789 7.008 -28.023 1.00 66.69 173 ASN A O 1
ATOM 1341 N N . PRO A 1 174 ? 21.912 6.475 -28.504 1.00 81.81 174 PRO A N 1
ATOM 1342 C CA . PRO A 1 174 ? 23.305 6.168 -28.181 1.00 81.81 174 PRO A CA 1
ATOM 1343 C C . PRO A 1 174 ? 24.229 7.402 -28.133 1.00 81.81 174 PRO A C 1
ATOM 1345 O O . PRO A 1 174 ? 23.994 8.407 -28.799 1.00 81.81 174 PRO A O 1
ATOM 1348 N N . PHE A 1 175 ? 25.335 7.281 -27.394 1.00 79.31 175 PHE A N 1
ATOM 1349 C CA . PHE A 1 175 ? 26.453 8.231 -27.374 1.00 79.31 175 PHE A CA 1
ATOM 1350 C C . PHE A 1 175 ? 27.540 7.829 -28.377 1.00 79.31 175 PHE A C 1
ATOM 1352 O O . PHE A 1 175 ? 27.738 6.644 -28.639 1.00 79.31 175 PHE A O 1
ATOM 1359 N N . VAL A 1 176 ? 28.305 8.799 -28.882 1.00 84.44 176 VAL A N 1
ATOM 1360 C CA . VAL A 1 176 ? 29.529 8.550 -29.661 1.00 84.44 176 VAL A CA 1
ATOM 1361 C C . VAL A 1 176 ? 30.724 9.038 -28.846 1.00 84.44 176 VAL A C 1
ATOM 1363 O O . VAL A 1 176 ? 30.785 10.210 -28.479 1.00 84.44 176 VAL A O 1
ATOM 1366 N N . ALA A 1 177 ? 31.647 8.133 -28.522 1.00 81.75 177 ALA A N 1
ATOM 1367 C CA . ALA A 1 177 ? 32.884 8.466 -27.822 1.00 81.75 177 ALA A CA 1
ATOM 1368 C C . ALA A 1 177 ? 33.879 9.199 -28.739 1.00 81.75 177 ALA A C 1
ATOM 1370 O O . ALA A 1 177 ? 33.750 9.175 -29.962 1.00 81.75 177 ALA A O 1
ATOM 1371 N N . ALA A 1 178 ? 34.908 9.820 -28.152 1.00 77.56 178 ALA A N 1
ATOM 1372 C CA . ALA A 1 178 ? 35.936 10.560 -28.896 1.00 77.56 178 ALA A CA 1
ATOM 1373 C C . ALA A 1 178 ? 36.707 9.694 -29.913 1.00 77.56 178 ALA A C 1
ATOM 1375 O O . ALA A 1 178 ? 37.201 10.200 -30.915 1.00 77.56 178 ALA A O 1
ATOM 1376 N N . ASP A 1 179 ? 36.771 8.384 -29.679 1.00 78.94 179 ASP A N 1
ATOM 1377 C CA . ASP A 1 179 ? 37.392 7.402 -30.571 1.00 78.94 179 ASP A CA 1
ATOM 1378 C C . ASP A 1 179 ? 36.436 6.835 -31.642 1.00 78.94 179 ASP A C 1
ATOM 1380 O O . ASP A 1 179 ? 36.795 5.912 -32.373 1.00 78.94 179 ASP A O 1
ATOM 1384 N N . GLY A 1 180 ? 35.217 7.375 -31.742 1.00 81.25 180 GLY A N 1
ATOM 1385 C CA . GLY A 1 180 ? 34.210 6.992 -32.730 1.00 81.25 180 GLY A CA 1
ATOM 1386 C C . GLY A 1 180 ? 33.347 5.787 -32.347 1.00 81.25 180 GLY A C 1
ATOM 1387 O O . GLY A 1 180 ? 32.443 5.435 -33.105 1.00 81.25 180 GLY A O 1
ATOM 1388 N N . ARG A 1 181 ? 33.567 5.153 -31.186 1.00 84.88 181 ARG A N 1
ATOM 1389 C CA . ARG A 1 181 ? 32.731 4.029 -30.732 1.00 84.88 181 ARG A CA 1
ATOM 1390 C C . ARG A 1 181 ? 31.347 4.496 -30.279 1.00 84.88 181 ARG A C 1
ATOM 1392 O O . ARG A 1 181 ? 31.216 5.489 -29.567 1.00 84.88 181 ARG A O 1
ATOM 1399 N N . THR A 1 182 ? 30.313 3.744 -30.655 1.00 88.00 182 THR A N 1
ATOM 1400 C CA . THR A 1 182 ? 28.925 3.988 -30.238 1.00 88.00 182 THR A CA 1
ATOM 1401 C C . THR A 1 182 ? 28.622 3.261 -28.931 1.00 88.00 182 THR A C 1
ATOM 1403 O O . THR A 1 182 ? 28.854 2.059 -28.822 1.00 88.00 182 THR A O 1
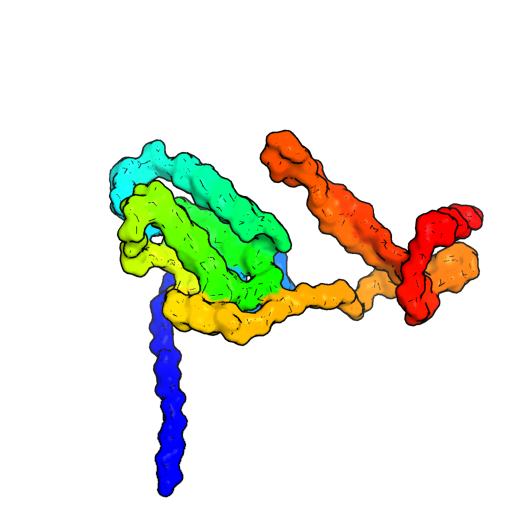ATOM 1406 N N . LEU A 1 183 ? 28.093 3.972 -27.939 1.00 87.38 183 LEU A N 1
ATOM 1407 C CA . LEU A 1 183 ? 27.882 3.475 -26.583 1.00 87.38 183 LEU A CA 1
ATOM 1408 C C . LEU A 1 183 ? 26.428 3.659 -26.137 1.00 87.38 183 LEU A C 1
ATOM 1410 O O . LEU A 1 183 ? 25.800 4.670 -26.447 1.00 87.38 183 LEU A O 1
ATOM 1414 N N . ARG A 1 184 ? 25.917 2.719 -25.342 1.00 85.12 184 ARG A N 1
ATOM 1415 C CA . ARG A 1 184 ? 24.687 2.865 -24.554 1.00 85.12 184 ARG A CA 1
ATOM 1416 C C . ARG A 1 184 ? 25.068 2.996 -23.086 1.00 85.12 184 ARG A C 1
ATOM 1418 O O . ARG A 1 184 ? 25.779 2.147 -22.554 1.00 85.12 184 ARG A O 1
ATOM 1425 N N . VAL A 1 185 ? 24.613 4.058 -22.430 1.00 84.31 185 VAL A N 1
ATOM 1426 C CA . VAL A 1 185 ? 24.865 4.295 -21.005 1.00 84.31 185 VAL A CA 1
ATOM 1427 C C . VAL A 1 185 ? 23.555 4.147 -20.247 1.00 84.31 185 VAL A C 1
ATOM 1429 O O . VAL A 1 185 ? 22.550 4.761 -20.600 1.00 84.31 185 VAL A O 1
ATOM 1432 N N . SER A 1 186 ? 23.570 3.340 -19.193 1.00 81.88 186 SER A N 1
ATOM 1433 C CA . SER A 1 186 ? 22.467 3.211 -18.244 1.00 81.88 186 SER A CA 1
ATOM 1434 C C . SER A 1 186 ? 22.974 3.457 -16.828 1.00 81.88 186 SER A C 1
ATOM 1436 O O . SER A 1 186 ? 24.123 3.158 -16.493 1.00 81.88 186 SER A O 1
ATOM 1438 N N . CYS A 1 187 ? 22.118 4.044 -16.001 1.00 81.44 187 CYS A N 1
ATOM 1439 C CA . CYS A 1 187 ? 22.408 4.329 -14.605 1.00 81.44 187 CYS A CA 1
ATOM 1440 C C . CYS A 1 187 ? 21.283 3.755 -13.754 1.00 81.44 187 CYS A C 1
ATOM 1442 O O . CYS A 1 187 ? 20.112 4.022 -14.012 1.00 81.44 187 CYS A O 1
ATOM 1444 N N . GLN A 1 188 ? 21.649 3.012 -12.721 1.00 80.25 188 GLN A N 1
ATOM 1445 C CA . GLN A 1 188 ? 20.747 2.527 -11.695 1.00 80.25 188 GLN A CA 1
ATOM 1446 C C . GLN A 1 188 ? 21.034 3.273 -10.391 1.00 80.25 188 GLN A C 1
ATOM 1448 O O . GLN A 1 188 ? 22.188 3.435 -9.989 1.00 80.25 188 GLN A O 1
ATOM 1453 N N . LEU A 1 189 ? 19.977 3.758 -9.739 1.00 81.75 189 LEU A N 1
ATOM 1454 C CA . LEU A 1 189 ? 20.062 4.333 -8.401 1.00 81.75 189 LEU A CA 1
ATOM 1455 C C . LEU A 1 189 ? 19.863 3.214 -7.384 1.00 81.75 189 LEU A C 1
ATOM 1457 O O . LEU A 1 189 ? 18.777 2.653 -7.273 1.00 81.75 189 LEU A O 1
ATOM 1461 N N . GLU A 1 190 ? 20.909 2.893 -6.640 1.00 80.81 190 GLU A N 1
ATOM 1462 C CA . GLU A 1 190 ? 20.856 1.916 -5.563 1.00 80.81 190 GLU A CA 1
ATOM 1463 C C . GLU A 1 190 ? 20.769 2.638 -4.216 1.00 80.81 190 GLU A C 1
ATOM 1465 O O . GLU A 1 190 ? 21.594 3.511 -3.944 1.00 80.81 190 GLU A O 1
ATOM 1470 N N . PRO A 1 191 ? 19.804 2.323 -3.345 1.00 78.06 191 PRO A N 1
ATOM 1471 C CA . PRO A 1 191 ? 19.712 2.967 -2.040 1.00 78.06 191 PRO A CA 1
ATOM 1472 C C . PRO A 1 191 ? 20.914 2.605 -1.151 1.00 78.06 191 PRO A C 1
ATOM 1474 O O . PRO A 1 191 ? 21.386 1.468 -1.141 1.00 78.06 191 PRO A O 1
ATOM 1477 N N . VAL A 1 192 ? 21.403 3.581 -0.382 1.00 86.50 192 VAL A N 1
ATOM 1478 C CA . VAL A 1 192 ? 22.467 3.397 0.617 1.00 86.50 192 VAL A CA 1
ATOM 1479 C C . VAL A 1 192 ? 21.868 3.568 2.004 1.00 86.50 192 VAL A C 1
ATOM 1481 O O . VAL A 1 192 ? 21.232 4.585 2.288 1.00 86.50 192 VAL A O 1
ATOM 1484 N N . PHE A 1 193 ? 22.108 2.589 2.871 1.00 78.75 193 PHE A N 1
ATOM 1485 C CA . PHE A 1 193 ? 21.577 2.554 4.230 1.00 78.75 193 PHE A CA 1
ATOM 1486 C C . PHE A 1 193 ? 22.688 2.728 5.267 1.00 78.75 193 PHE A C 1
ATOM 1488 O O . PHE A 1 193 ? 23.766 2.140 5.150 1.00 78.75 193 PHE A O 1
ATOM 1495 N N . GLU A 1 194 ? 22.418 3.512 6.309 1.00 81.56 194 GLU A N 1
ATOM 1496 C CA . GLU A 1 194 ? 23.256 3.549 7.504 1.00 81.56 194 GLU A CA 1
ATOM 1497 C C . GLU A 1 194 ? 23.043 2.261 8.307 1.00 81.56 194 GLU A C 1
ATOM 1499 O O . GLU A 1 194 ? 21.958 2.014 8.819 1.00 81.56 194 GLU A O 1
ATOM 1504 N N . LEU A 1 195 ? 24.089 1.452 8.492 1.00 82.31 195 LEU A N 1
ATOM 1505 C CA . LEU A 1 195 ? 23.968 0.149 9.166 1.00 82.31 195 LEU A CA 1
ATOM 1506 C C . LEU A 1 195 ? 23.545 0.234 10.642 1.00 82.31 195 LEU A C 1
ATOM 1508 O O . LEU A 1 195 ? 23.057 -0.743 11.199 1.00 82.31 195 LEU A O 1
ATOM 1512 N N . ARG A 1 196 ? 23.759 1.380 11.300 1.00 68.56 196 ARG A N 1
ATOM 1513 C CA . ARG A 1 196 ? 23.416 1.565 12.718 1.00 68.56 196 ARG A CA 1
ATOM 1514 C C . ARG A 1 196 ? 21.916 1.753 12.929 1.00 68.56 196 ARG A C 1
ATOM 1516 O O . ARG A 1 196 ? 21.371 1.246 13.903 1.00 68.56 196 ARG A O 1
ATOM 1523 N N . THR A 1 197 ? 21.282 2.523 12.057 1.00 64.50 197 THR A N 1
ATOM 1524 C CA . THR A 1 197 ? 19.879 2.940 12.183 1.00 64.50 197 THR A CA 1
ATOM 1525 C C . THR A 1 197 ? 18.984 2.259 11.153 1.00 64.50 197 THR A C 1
ATOM 1527 O O . THR A 1 197 ? 17.766 2.359 11.253 1.00 64.50 197 THR A O 1
ATOM 1530 N N . PHE A 1 198 ? 19.586 1.586 10.165 1.00 66.38 198 PHE A N 1
ATOM 1531 C CA . PHE A 1 198 ? 18.949 1.121 8.933 1.00 66.38 198 PHE A CA 1
ATOM 1532 C C . PHE A 1 198 ? 18.199 2.233 8.181 1.00 66.38 198 PHE A C 1
ATOM 1534 O O . PHE A 1 198 ? 17.361 1.957 7.327 1.00 66.38 198 PHE A O 1
ATOM 1541 N N . ALA A 1 199 ? 18.516 3.502 8.455 1.00 59.31 199 ALA A N 1
ATOM 1542 C CA . ALA A 1 199 ? 17.937 4.625 7.741 1.00 59.31 199 ALA A CA 1
ATOM 1543 C C . ALA A 1 199 ? 18.556 4.731 6.343 1.00 59.31 199 ALA A C 1
ATOM 1545 O O . ALA A 1 199 ? 19.775 4.617 6.178 1.00 59.31 199 ALA A O 1
ATOM 1546 N N . GLN A 1 200 ? 17.728 4.979 5.328 1.00 83.31 200 GLN A N 1
ATOM 1547 C CA . GLN A 1 200 ? 18.222 5.326 4.001 1.00 83.31 200 GLN A CA 1
ATOM 1548 C C . GLN A 1 200 ? 18.858 6.719 4.056 1.00 83.31 200 GLN A C 1
ATOM 1550 O O . GLN A 1 200 ? 18.188 7.705 4.350 1.00 83.31 200 GLN A O 1
ATOM 1555 N N . ILE A 1 201 ? 20.150 6.801 3.751 1.00 85.06 201 ILE A N 1
ATOM 1556 C CA . ILE A 1 201 ? 20.932 8.045 3.826 1.00 85.06 201 ILE A CA 1
ATOM 1557 C C . ILE A 1 201 ? 21.244 8.643 2.454 1.00 85.06 201 ILE A C 1
ATOM 1559 O O . ILE A 1 201 ? 21.765 9.752 2.362 1.00 85.06 201 ILE A O 1
ATOM 1563 N N . GLY A 1 202 ? 20.933 7.924 1.375 1.00 85.44 202 GLY A N 1
ATOM 1564 C CA . GLY A 1 202 ? 21.112 8.425 0.020 1.00 85.44 202 GLY A CA 1
ATOM 1565 C C . GLY A 1 202 ? 20.983 7.342 -1.041 1.00 85.44 202 GLY A C 1
ATOM 1566 O O . GLY A 1 202 ? 20.421 6.273 -0.799 1.00 85.44 202 GLY A O 1
ATOM 1567 N N . PHE A 1 203 ? 21.527 7.639 -2.220 1.00 88.69 203 PHE A N 1
ATOM 1568 C CA . PHE A 1 203 ? 21.588 6.729 -3.357 1.00 88.69 203 PHE A CA 1
ATOM 1569 C C . PHE A 1 203 ? 23.015 6.664 -3.908 1.00 88.69 203 PHE A C 1
ATOM 1571 O O . PHE A 1 203 ? 23.688 7.685 -4.059 1.00 88.69 203 PHE A O 1
ATOM 1578 N N . ARG A 1 204 ? 23.465 5.457 -4.239 1.00 86.56 204 ARG A N 1
ATOM 1579 C CA . ARG A 1 204 ? 24.653 5.166 -5.032 1.00 86.56 204 ARG A CA 1
ATOM 1580 C C . ARG A 1 204 ? 24.233 5.055 -6.491 1.00 86.56 204 ARG A C 1
ATOM 1582 O O . ARG A 1 204 ? 23.336 4.291 -6.824 1.00 86.56 204 ARG A O 1
ATOM 1589 N N . ILE A 1 205 ? 24.906 5.788 -7.371 1.00 86.12 205 ILE A N 1
ATOM 1590 C CA . ILE A 1 205 ? 24.720 5.630 -8.815 1.00 86.12 205 ILE A CA 1
ATOM 1591 C C . ILE A 1 205 ? 25.618 4.481 -9.282 1.00 86.12 205 ILE A C 1
ATOM 1593 O O . ILE A 1 205 ? 26.844 4.614 -9.286 1.00 86.12 205 ILE A O 1
ATOM 1597 N N . ALA A 1 206 ? 25.016 3.366 -9.683 1.00 84.06 206 ALA A N 1
ATOM 1598 C CA . ALA A 1 206 ? 25.688 2.306 -10.422 1.00 84.06 206 ALA A CA 1
ATOM 1599 C C . ALA A 1 206 ? 25.514 2.581 -11.919 1.00 84.06 206 ALA A C 1
ATOM 1601 O O . ALA A 1 206 ? 24.394 2.676 -12.412 1.00 84.06 206 ALA A O 1
ATOM 1602 N N . ARG A 1 207 ? 26.617 2.758 -12.649 1.00 85.69 207 ARG A N 1
ATOM 1603 C CA . ARG A 1 207 ? 26.579 2.992 -14.099 1.00 85.69 207 ARG A CA 1
ATOM 1604 C C . ARG A 1 207 ? 26.982 1.734 -14.849 1.00 85.69 207 ARG A C 1
ATOM 1606 O O . ARG A 1 207 ? 27.916 1.052 -14.432 1.00 85.69 207 ARG A O 1
ATOM 1613 N N . ARG A 1 208 ? 26.355 1.510 -15.996 1.00 85.94 208 ARG A N 1
ATOM 1614 C CA . ARG A 1 208 ? 26.688 0.449 -16.941 1.00 85.94 208 ARG A CA 1
ATOM 1615 C C . ARG A 1 208 ? 26.818 1.048 -18.335 1.00 85.94 208 ARG A C 1
ATOM 1617 O O . ARG A 1 208 ? 25.953 1.806 -18.772 1.00 85.94 208 ARG A O 1
ATOM 1624 N N . VAL A 1 209 ? 27.921 0.741 -19.010 1.00 86.62 209 VAL A N 1
ATOM 1625 C CA . VAL A 1 209 ? 28.244 1.276 -20.338 1.00 86.62 209 VAL A CA 1
ATOM 1626 C C . VAL A 1 209 ? 28.477 0.110 -21.279 1.00 86.62 209 VAL A C 1
ATOM 1628 O O . VAL A 1 209 ? 29.352 -0.721 -21.037 1.00 86.62 209 VAL A O 1
ATOM 1631 N N . LEU A 1 210 ? 27.691 0.065 -22.344 1.00 87.44 210 LEU A N 1
ATOM 1632 C CA . LEU A 1 210 ? 27.689 -1.011 -23.320 1.00 87.44 210 LEU A CA 1
ATOM 1633 C C . LEU A 1 210 ? 28.168 -0.483 -24.671 1.00 87.44 210 LEU A C 1
ATOM 1635 O O . LEU A 1 210 ? 27.766 0.601 -25.092 1.00 87.44 210 LEU A O 1
ATOM 1639 N N . LEU A 1 211 ? 29.006 -1.250 -25.360 1.00 87.31 211 LEU A N 1
ATOM 1640 C CA . LEU A 1 211 ? 29.399 -0.995 -26.741 1.00 87.31 211 LEU A CA 1
ATOM 1641 C C . LEU A 1 211 ? 28.300 -1.479 -27.690 1.00 87.31 211 LEU A C 1
ATOM 1643 O O . LEU A 1 211 ? 27.960 -2.660 -27.695 1.00 87.31 211 LEU A O 1
ATOM 1647 N N . MET A 1 212 ? 27.783 -0.586 -28.529 1.00 84.00 212 MET A N 1
ATOM 1648 C CA . MET A 1 212 ? 26.779 -0.909 -29.543 1.00 84.00 212 MET A CA 1
ATOM 1649 C C . MET A 1 212 ? 27.442 -1.289 -30.879 1.00 84.00 212 MET A C 1
ATOM 1651 O O . MET A 1 212 ? 28.516 -0.772 -31.193 1.00 84.00 212 MET A O 1
ATOM 1655 N N . PRO A 1 213 ? 26.824 -2.168 -31.694 1.00 73.19 213 PRO A N 1
ATOM 1656 C CA . PRO A 1 213 ? 25.523 -2.822 -31.487 1.00 73.19 213 PRO A CA 1
ATOM 1657 C C . PRO A 1 213 ? 25.581 -4.122 -30.661 1.00 73.19 213 PRO A C 1
ATOM 1659 O O . PRO A 1 213 ? 24.548 -4.731 -30.432 1.00 73.19 213 PRO A O 1
ATOM 1662 N N . GLY A 1 214 ? 26.767 -4.572 -30.238 1.00 73.75 214 GLY A N 1
ATOM 1663 C CA . GLY A 1 214 ? 26.955 -5.883 -29.597 1.00 73.75 214 GLY A CA 1
ATOM 1664 C C . GLY A 1 214 ? 26.605 -5.964 -28.107 1.00 73.75 214 GLY A C 1
ATOM 1665 O O . GLY A 1 214 ? 26.801 -7.017 -27.513 1.00 73.75 214 GLY A O 1
ATOM 1666 N N . GLU A 1 215 ? 26.161 -4.861 -27.503 1.00 77.62 215 GLU A N 1
ATOM 1667 C CA . GLU A 1 215 ? 25.869 -4.715 -26.070 1.00 77.62 215 GLU A CA 1
ATOM 1668 C C . GLU A 1 215 ? 26.973 -5.232 -25.129 1.00 77.62 215 GLU A C 1
ATOM 1670 O O . GLU A 1 215 ? 26.715 -5.729 -24.032 1.00 77.62 215 GLU A O 1
ATOM 1675 N N . ILE A 1 216 ? 28.235 -5.107 -25.545 1.00 84.69 216 ILE A N 1
ATOM 1676 C CA . ILE A 1 216 ? 29.370 -5.605 -24.763 1.00 84.69 216 ILE A CA 1
ATOM 1677 C C . ILE A 1 216 ? 29.661 -4.615 -23.640 1.00 84.69 216 ILE A C 1
ATOM 1679 O O . ILE A 1 216 ? 29.984 -3.454 -23.898 1.00 84.69 216 ILE A O 1
ATOM 1683 N N . GLU A 1 217 ? 29.563 -5.069 -22.394 1.00 85.06 217 GLU A N 1
ATOM 1684 C CA . GLU A 1 217 ? 29.877 -4.241 -21.234 1.00 85.06 217 GLU A CA 1
ATOM 1685 C C . GLU A 1 217 ? 31.369 -3.921 -21.167 1.00 85.06 217 GLU A C 1
ATOM 1687 O O . GLU A 1 217 ? 32.216 -4.814 -21.181 1.00 85.06 217 GLU A O 1
ATOM 1692 N N . LEU A 1 218 ? 31.684 -2.627 -21.088 1.00 84.38 218 LEU A N 1
ATOM 1693 C CA . LEU A 1 218 ? 33.061 -2.164 -21.004 1.00 84.38 218 LEU A CA 1
ATOM 1694 C C . LEU A 1 218 ? 33.607 -2.328 -19.587 1.00 84.38 218 LEU A C 1
ATOM 1696 O O . LEU A 1 218 ? 32.996 -1.907 -18.601 1.00 84.38 218 LEU A O 1
ATOM 1700 N N . SER A 1 219 ? 34.819 -2.862 -19.490 1.00 85.50 219 SER A N 1
ATOM 1701 C CA . SER A 1 219 ? 35.555 -2.943 -18.234 1.00 85.50 219 SER A CA 1
ATOM 1702 C C . SER A 1 219 ? 35.936 -1.551 -17.699 1.00 85.50 219 SER A C 1
ATOM 1704 O O . SER A 1 219 ? 36.045 -0.578 -18.457 1.00 85.50 219 SER A O 1
ATOM 1706 N N . PRO A 1 220 ? 36.253 -1.424 -16.395 1.00 82.00 220 PRO A N 1
ATOM 1707 C CA . PRO A 1 220 ? 36.722 -0.161 -15.824 1.00 82.00 220 PRO A CA 1
ATOM 1708 C C . PRO A 1 220 ? 37.968 0.412 -16.512 1.00 82.00 220 PRO A C 1
ATOM 1710 O O . PRO A 1 220 ? 38.149 1.629 -16.540 1.00 82.00 220 PRO A O 1
ATOM 1713 N N . GLN A 1 221 ? 38.839 -0.445 -17.058 1.00 83.25 221 GLN A N 1
ATOM 1714 C CA . GLN A 1 221 ? 40.026 -0.002 -17.784 1.00 83.25 221 GLN A CA 1
ATOM 1715 C C . GLN A 1 221 ? 39.662 0.586 -19.150 1.00 83.25 221 GLN A C 1
ATOM 1717 O O . GLN A 1 221 ? 40.147 1.661 -19.491 1.00 83.25 221 GLN A O 1
ATOM 1722 N N . GLU A 1 222 ? 38.785 -0.078 -19.902 1.00 84.06 222 GLU A N 1
ATOM 1723 C CA . GLU A 1 222 ? 38.319 0.404 -21.207 1.00 84.06 222 GLU A CA 1
ATOM 1724 C C . GLU A 1 222 ? 37.551 1.716 -21.079 1.00 84.06 222 GLU A C 1
ATOM 1726 O O . GLU A 1 222 ? 37.737 2.612 -21.898 1.00 84.06 222 GLU A O 1
ATOM 1731 N N . LEU A 1 223 ? 36.766 1.864 -20.008 1.00 81.44 223 LEU A N 1
ATOM 1732 C CA . LEU A 1 223 ? 36.075 3.107 -19.685 1.00 81.44 223 LEU A CA 1
ATOM 1733 C C . LEU A 1 223 ? 37.023 4.282 -19.454 1.00 81.44 223 LEU A C 1
ATOM 1735 O O . LEU A 1 223 ? 36.737 5.383 -19.909 1.00 81.44 223 LEU A O 1
ATOM 1739 N N . ARG A 1 224 ? 38.150 4.070 -18.763 1.00 81.06 224 ARG A N 1
ATOM 1740 C CA . ARG A 1 224 ? 39.144 5.135 -18.538 1.00 81.06 224 ARG A CA 1
ATOM 1741 C C . ARG A 1 224 ? 39.778 5.615 -19.840 1.00 81.06 224 ARG A C 1
ATOM 1743 O O . ARG A 1 224 ? 40.045 6.803 -19.975 1.00 81.06 224 ARG A O 1
ATOM 1750 N N . ASN A 1 225 ? 39.970 4.707 -20.792 1.00 79.81 225 ASN A N 1
ATOM 1751 C CA . ASN A 1 225 ? 40.567 5.027 -22.086 1.00 79.81 225 ASN A CA 1
ATOM 1752 C C . ASN A 1 225 ? 39.629 5.854 -22.987 1.00 79.81 225 ASN A C 1
ATOM 1754 O O . ASN A 1 225 ? 40.103 6.456 -23.943 1.00 79.81 225 ASN A O 1
ATOM 1758 N N . LEU A 1 226 ? 38.324 5.909 -22.686 1.00 74.12 226 LEU A N 1
ATOM 1759 C CA . LEU A 1 226 ? 37.362 6.758 -23.403 1.00 74.12 226 LEU A CA 1
ATOM 1760 C C . LEU A 1 226 ? 37.464 8.244 -23.020 1.00 74.12 226 LEU A C 1
ATOM 1762 O O . LEU A 1 226 ? 36.970 9.091 -23.758 1.00 74.12 226 LEU A O 1
ATOM 1766 N N . THR A 1 227 ? 38.063 8.563 -21.866 1.00 61.47 227 THR A N 1
ATOM 1767 C CA . THR A 1 227 ? 38.132 9.929 -21.310 1.00 61.47 227 THR A CA 1
ATOM 1768 C C . THR A 1 227 ? 39.418 10.674 -21.688 1.00 61.47 227 THR A C 1
ATOM 1770 O O . THR A 1 227 ? 39.521 11.874 -21.459 1.00 61.47 227 THR A O 1
ATOM 1773 N N . THR A 1 228 ? 40.414 9.977 -22.236 1.00 56.56 228 THR A N 1
ATOM 1774 C CA . THR A 1 228 ? 41.684 10.556 -22.697 1.00 56.56 228 THR A CA 1
ATOM 1775 C C . THR A 1 228 ? 41.607 10.904 -24.181 1.00 56.56 228 THR A C 1
ATOM 1777 O O . THR A 1 228 ? 42.010 10.104 -25.023 1.00 56.56 228 THR A O 1
ATOM 1780 N N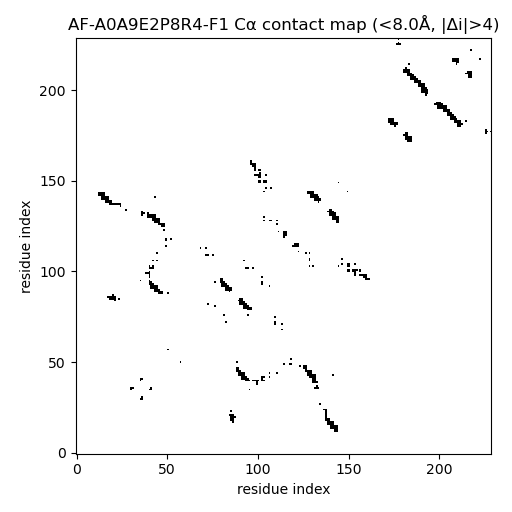 . ALA A 1 229 ? 41.083 12.090 -24.482 1.00 48.06 229 ALA A N 1
ATOM 1781 C CA . ALA A 1 229 ? 41.216 12.773 -25.766 1.00 48.06 229 ALA A CA 1
ATOM 1782 C C . ALA A 1 229 ? 41.581 14.239 -25.515 1.00 48.06 229 ALA A C 1
ATOM 1784 O O . ALA A 1 229 ? 41.015 14.818 -24.559 1.00 48.06 229 ALA A O 1
#

pLDDT: mean 77.92, std 15.84, range [30.66, 94.88]

Mean predicted aligned error: 14.72 Å

Secondary structure (DSSP, 8-state):
------------PPEEEEE-SS--HHHHHHHHHTTTTTTT-EEEEE-HHHHHHHGGGSTTTHHHHHHHHHHHHHHH-TTT-EEEE-SSSEEEEE-TTS-HHHHHHHHHHHHHHHHHHHHSS---TT--EEEEEEEETTEEEEEE--HHHHHHHHTTSPP--PPPS-----TT-SEE-TTS-EEEEEEEEEEEE-TTT--EEEEEEEEEEEETTTTEEPPHHHHHHTS--

Radius of gyration: 23.15 Å; Cα contacts (8 Å, |Δi|>4): 324; chains: 1; bounding box: 69×47×57 Å

Foldseek 3Di:
DDDDDPPDDPPPFDKDKDFFPDPCPPVVVVCVVPCCLVQLQKKKFFQVQLCVVCDPCCVVCLVVLVVVLCVLLCVLQVDDKDWDDRDSTIIIIGRPQAGNLLSQLSSVVSLQVSCCVRVVRPRDPPRFMWGFNDDDPRMTITGTDDNVCSNVVRVVDDGPDDPPPDPPVPVPPFDAFPVRWTKDKDWDWAFDADPVVRDGPGTDIDMWMATPPVRHTDDPVRVVVSPPD

Solvent-accessible surface area (backbone atoms only — not comparable to full-atom values): 13482 Å² total; per-residue (Å²): 138,86,82,80,77,82,80,74,80,84,70,84,62,67,72,46,84,44,65,40,81,46,93,48,64,84,63,48,56,55,41,67,73,63,50,40,44,84,58,40,30,29,32,35,42,47,37,54,54,58,42,66,75,44,44,90,52,29,80,84,39,45,70,64,50,50,55,49,51,52,53,52,50,53,69,74,33,74,86,73,41,49,73,46,74,33,36,102,42,32,32,40,39,36,37,79,73,40,36,37,34,45,33,50,36,49,51,50,52,52,50,51,52,53,37,30,72,78,62,71,61,71,70,63,91,76,55,44,49,25,35,32,74,45,78,54,98,50,37,37,34,26,28,66,56,60,64,69,56,27,49,56,47,30,75,72,53,70,80,48,74,72,77,67,85,69,88,65,82,46,94,78,52,72,40,72,45,88,88,68,52,42,31,41,77,48,75,47,80,40,81,36,61,41,87,90,78,66,44,78,76,50,67,44,78,48,74,48,47,22,38,55,93,77,62,44,72,60,51,78,67,61,54,55,61,63,70,72,122

Nearest PDB structures (foldseek):
  4wxo-assembly1_A  TM=5.407E-01  e=4.166E-02  Pseudomonas aeruginosa PAO1
  3icl-assembly2_B  TM=4.457E-01  e=1.779E-01  Methylococcus capsulatus
  3mtk-assembly3_B  TM=5.841E-01  e=3.246E+00  Caldicellulosiruptor saccharolyticus DSM 8903
  3mtk-assembly3_A  TM=5.528E-01  e=2.876E+00  Caldicellulosiruptor saccharolyticus DSM 8903
  8udl-assembly1_A  TM=6.413E-01  e=6.315E+00  Homo sapiens

Sequence (229 aa):
MASTLVADGLETRPSVERFSTHELGPTLERFQTSGLLEEGRINLIGLDAIAERLGDRWEGRQEQIYHHVERTLTRHLEGGGFFQRVSPTDYLVVQPGLGKYSAQASCLRYLRELLSHFLGGAAPEAADVMEVTSLSGGRILATEIDRAYAISAARSEPPVVAPEPDDLPTPWNPFVAADGRTLRVSCQLEPVFELRTFAQIGFRIARRVLLMPGEIELSPQELRNLTTA